Protein AF-A0A9W8B9N6-F1 (afdb_monomer_lite)

pLDDT: mean 84.84, std 16.89, range [30.59, 97.88]

Radius of gyration: 24.0 Å; chains: 1; bounding box: 52×52×80 Å

InterPro domains:
  IPR007265 Conserved oligomeric Golgi complex, subunit 3 [PTHR13302] (6-256)
  IPR048320 Conserved oligomeric Golgi complex subunit 3, N-terminal [PF04136] (5-41)
  IPR048685 Conserved oligomeric Golgi complex subunit 3, C-terminal [PF20671] (69-257)

Foldseek 3Di:
DPPPPVPDPVPPCVVVVVVVVVVVVVVVLVVLLVVLLVVLVVLLVVLVVVVVVVPVVDPDDDAPVNSCCSLFVVLLVVLVVSQVSLVVLVVVCVVPVVSVVSNLSSLLSNLVSNCVVPLVNLLVNLVVLCVVPVVDPLVSLLVNLVVLQVVLLSLVVSVCSRHQDDDVSSVVSSLSSLVSVLVSCVVVLVPDLDLVSLVSSLVSLVVVLVVLVVVVPPDDDDDDDDDDPRPPSSVSCVSSNVSSVVSSVSSVVSSVVSVVD

Secondary structure (DSSP, 8-state):
----GGG-TT-TTHHHHHHHHHHHHHHHHHHHHHHHHHHHHHHHHHHHHHHHHHHHH-SS---TGGGHIIIIIHHHHHHHHHHHHHHHHHHHHHH-GGGHHHHHHHHHHHHHHHHHHHHHHHHHHHHHHHHHTTT-HHHHHHHHHHHHHHHHHHHHHHHTTT-SS--HHHHHHHHHHHHHHHHHHHHHHHH---HHHHHHHHHHHHHHHHHHHHHTT---------------TTGGGHHHHHHHHHHHHHHHHHHHHHHT-

Sequence (261 aa):
MRLNLSTQPIYKDAELYLLKFQQNLTRGLTLIKLYFVNHLRSLGTEVTKKIADKDKAKSSFISISSLNTLLYIHFRSLAATLRPLCHELEESAKRFPDYESLCNDCCSTYTTIRSQLLSTRTQAELAWLTKENANDILDTVRLCCTFVMGLCQHEFQLFSKFFSTPMPALVTFQELLCNHLYHHFRPMIARESNHVTLSEICQTLEAYQVSSTVVAHSPSTPDALAVTELTTSEDSLLPFYHTIAKVLKDAQARLVNLERH

Organism: NCBI:txid2761393

Structure (mmCIF, N/CA/C/O backbone):
data_AF-A0A9W8B9N6-F1
#
_entry.id   AF-A0A9W8B9N6-F1
#
loop_
_atom_site.group_PDB
_atom_site.id
_atom_site.type_symbol
_atom_site.label_atom_id
_atom_site.label_alt_id
_atom_site.label_comp_id
_atom_site.label_asym_id
_atom_site.label_entity_id
_atom_site.label_seq_id
_atom_site.pdbx_PDB_ins_code
_atom_site.Cartn_x
_atom_site.Cartn_y
_atom_site.Cartn_z
_atom_site.occupancy
_atom_site.B_iso_or_equiv
_atom_site.auth_seq_id
_atom_site.auth_comp_id
_atom_site.auth_asym_id
_atom_site.auth_atom_id
_atom_site.pdbx_PDB_model_num
ATOM 1 N N . MET A 1 1 ? -13.176 -19.693 29.179 1.00 38.97 1 MET A N 1
ATOM 2 C CA . MET A 1 1 ? -13.715 -20.005 30.520 1.00 38.97 1 MET A CA 1
ATOM 3 C C . MET A 1 1 ? -15.100 -19.363 30.650 1.00 38.97 1 MET A C 1
ATOM 5 O O . MET A 1 1 ? -15.222 -18.262 31.164 1.00 38.97 1 MET A O 1
ATOM 9 N N . ARG A 1 2 ? -16.143 -19.996 30.087 1.00 41.50 2 ARG A N 1
ATOM 10 C CA . ARG A 1 2 ? -17.539 -19.603 30.341 1.00 41.50 2 ARG A CA 1
ATOM 11 C C . ARG A 1 2 ? -17.873 -20.098 31.747 1.00 41.50 2 ARG A C 1
ATOM 13 O O . ARG A 1 2 ? -18.153 -21.277 31.927 1.00 41.50 2 ARG A O 1
ATOM 20 N N . LEU A 1 3 ? -17.720 -19.237 32.748 1.00 47.91 3 LEU A N 1
ATOM 21 C CA . LEU A 1 3 ? -18.215 -19.526 34.091 1.00 47.91 3 LEU A CA 1
ATOM 22 C C . LEU A 1 3 ? -19.743 -19.606 33.996 1.00 47.91 3 LEU A C 1
ATOM 24 O O . LEU A 1 3 ? -20.394 -18.614 33.677 1.00 47.91 3 LEU A O 1
ATOM 28 N N . ASN A 1 4 ? -20.288 -20.806 34.205 1.00 48.00 4 ASN A N 1
ATOM 29 C CA . ASN A 1 4 ? -21.717 -21.064 34.374 1.00 48.00 4 ASN A CA 1
ATOM 30 C C . ASN A 1 4 ? -22.223 -20.279 35.596 1.00 48.00 4 ASN A C 1
ATOM 32 O O . ASN A 1 4 ? -22.281 -20.798 36.706 1.00 48.00 4 ASN A O 1
ATOM 36 N N . LEU A 1 5 ? -22.561 -19.006 35.394 1.00 51.69 5 LEU A N 1
ATOM 37 C CA . LEU A 1 5 ? -23.273 -18.181 36.372 1.00 51.69 5 LEU A CA 1
ATOM 38 C C . LEU A 1 5 ? -24.766 -18.543 36.455 1.00 51.69 5 LEU A C 1
ATOM 40 O O . LEU A 1 5 ? -25.439 -18.129 37.393 1.00 51.69 5 LEU A O 1
ATOM 44 N N . SER A 1 6 ? -25.281 -19.348 35.520 1.00 51.41 6 SER A N 1
ATOM 45 C CA . SER A 1 6 ? -26.696 -19.732 35.439 1.00 51.41 6 SER A CA 1
ATOM 46 C C . SER A 1 6 ? -27.142 -20.760 36.485 1.00 51.41 6 SER A C 1
ATOM 48 O O . SER A 1 6 ? -28.334 -21.021 36.609 1.00 51.41 6 SER A O 1
ATOM 50 N N . THR A 1 7 ? -26.224 -21.349 37.258 1.00 50.88 7 THR A N 1
ATOM 51 C CA . THR A 1 7 ? -26.542 -22.435 38.205 1.00 50.88 7 THR A CA 1
ATOM 52 C C . THR A 1 7 ? -26.516 -22.015 39.677 1.00 50.88 7 THR A C 1
ATOM 54 O O . THR A 1 7 ? -26.550 -22.878 40.549 1.00 50.88 7 THR A O 1
ATOM 57 N N . GLN A 1 8 ? -26.454 -20.713 39.984 1.00 50.59 8 GLN A N 1
ATOM 58 C CA . GLN A 1 8 ? -26.486 -20.204 41.362 1.00 50.59 8 GLN A CA 1
ATOM 59 C C . GLN A 1 8 ? -27.691 -19.260 41.557 1.00 50.59 8 GLN A C 1
ATOM 61 O O . GLN A 1 8 ? -27.701 -18.169 40.985 1.00 50.59 8 GLN A O 1
ATOM 66 N N . PRO A 1 9 ? -28.689 -19.606 42.396 1.00 55.28 9 PRO A N 1
ATOM 67 C CA . PRO A 1 9 ? -29.917 -18.817 42.605 1.00 55.28 9 PRO A CA 1
ATOM 68 C C 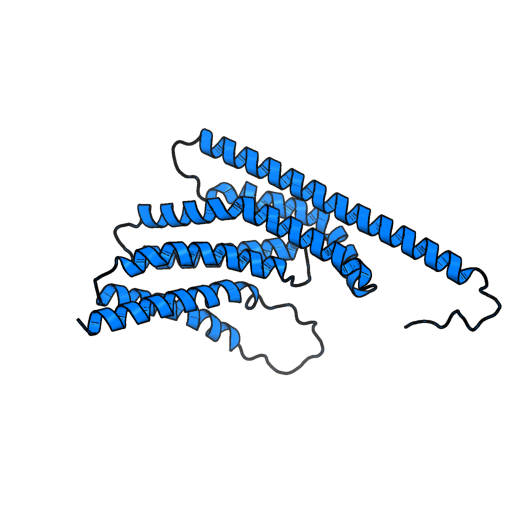. PRO A 1 9 ? -29.699 -17.442 43.277 1.00 55.28 9 PRO A C 1
ATOM 70 O O . PRO A 1 9 ? -30.659 -16.728 43.557 1.00 55.28 9 PRO A O 1
ATOM 73 N N . ILE A 1 10 ? -28.443 -17.056 43.518 1.00 56.78 10 ILE A N 1
ATOM 74 C CA . ILE A 1 10 ? -28.016 -15.820 44.188 1.00 56.78 10 ILE A CA 1
ATOM 75 C C . ILE A 1 10 ? -27.748 -14.683 43.172 1.00 56.78 10 ILE A C 1
ATOM 77 O O . ILE A 1 10 ? -27.639 -13.523 43.554 1.00 56.78 10 ILE A O 1
ATOM 81 N N . TYR A 1 11 ? -27.716 -14.971 41.864 1.00 57.81 11 TYR A N 1
ATOM 82 C CA . TYR A 1 11 ? -27.316 -14.019 40.812 1.00 57.81 11 TYR A CA 1
ATOM 83 C C . TYR A 1 11 ? -28.439 -13.672 39.816 1.00 57.81 11 TYR A C 1
ATOM 85 O O . TYR A 1 11 ? -28.227 -13.652 38.606 1.00 57.81 11 TYR A O 1
ATOM 93 N N . LYS A 1 12 ? -29.643 -13.361 40.314 1.00 63.81 12 LYS A N 1
ATOM 94 C CA . LYS A 1 12 ? -30.827 -13.055 39.479 1.00 63.81 12 LYS A CA 1
ATOM 95 C C . LYS A 1 12 ? -30.625 -11.910 38.472 1.00 63.81 12 LYS A C 1
ATOM 97 O O . LYS A 1 12 ? -31.163 -11.978 37.375 1.00 63.81 12 LYS A O 1
ATOM 102 N N . ASP A 1 13 ? -29.822 -10.902 38.817 1.00 75.69 13 ASP A N 1
ATOM 103 C CA . ASP A 1 13 ? -29.577 -9.731 37.959 1.00 75.69 13 ASP A CA 1
ATOM 104 C C . ASP A 1 13 ? -28.278 -9.825 37.141 1.00 75.69 13 ASP A C 1
ATOM 106 O O . ASP A 1 13 ? -27.951 -8.908 36.383 1.00 75.69 13 ASP A O 1
ATOM 110 N N . ALA A 1 14 ? -27.506 -10.911 37.272 1.00 79.38 14 ALA A N 1
ATOM 111 C CA . ALA A 1 14 ? -26.195 -11.016 36.628 1.00 79.38 14 ALA A CA 1
ATOM 112 C C . ALA A 1 14 ? -26.280 -10.942 35.097 1.00 79.38 14 ALA A C 1
ATOM 114 O O . ALA A 1 14 ? -25.440 -10.297 34.471 1.00 79.38 14 ALA A O 1
ATOM 115 N N . GLU A 1 15 ? -27.317 -11.529 34.497 1.00 81.19 15 GLU A N 1
ATOM 116 C CA . GLU A 1 15 ? -27.556 -11.449 33.051 1.00 81.19 15 GLU A CA 1
ATOM 117 C C . GLU A 1 15 ? -27.815 -10.006 32.590 1.00 81.19 15 GLU A C 1
ATOM 119 O O . GLU A 1 15 ? -27.271 -9.565 31.576 1.00 81.19 15 GLU A O 1
ATOM 124 N N . LEU A 1 16 ? -28.570 -9.229 33.375 1.00 86.44 16 LEU A N 1
ATOM 125 C CA . LEU A 1 16 ? -28.847 -7.820 33.090 1.00 86.44 16 LEU A CA 1
ATOM 126 C C . LEU A 1 16 ? -27.569 -6.967 33.159 1.00 86.44 16 LEU A C 1
ATOM 128 O O . LEU A 1 16 ? -27.348 -6.104 32.305 1.00 86.44 16 LEU A O 1
ATOM 132 N N . TYR A 1 17 ? -26.714 -7.197 34.159 1.00 88.25 17 TYR A N 1
ATOM 133 C CA . TYR A 1 17 ? -25.430 -6.498 34.267 1.00 88.25 17 TYR A CA 1
ATOM 134 C C . TYR A 1 17 ? -24.473 -6.869 33.132 1.00 88.25 17 TYR A C 1
ATOM 136 O O . TYR A 1 17 ? -23.803 -5.985 32.596 1.00 88.25 17 TYR A O 1
ATOM 144 N N . LEU A 1 18 ? -24.448 -8.139 32.718 1.00 87.06 18 LEU A N 1
ATOM 145 C CA . LEU A 1 18 ? -23.631 -8.608 31.599 1.00 87.06 18 LEU A CA 1
ATOM 146 C C . LEU A 1 18 ? -24.066 -7.942 30.286 1.00 87.06 18 LEU A C 1
ATOM 148 O O . LEU A 1 18 ? -23.222 -7.427 29.552 1.00 87.06 18 LEU A O 1
ATOM 152 N N . LEU A 1 19 ? -25.375 -7.853 30.032 1.00 88.88 19 LEU A N 1
ATOM 153 C CA . LEU A 1 19 ? -25.910 -7.164 28.856 1.00 88.88 19 LEU A CA 1
ATOM 154 C C . LEU A 1 19 ? -25.509 -5.680 28.832 1.00 88.88 19 LEU A C 1
ATOM 156 O O . LEU A 1 19 ? -25.018 -5.179 27.819 1.00 88.88 19 LEU A O 1
ATOM 160 N N . LYS A 1 20 ? -25.668 -4.970 29.958 1.00 91.38 20 LYS A N 1
ATOM 161 C CA . LYS A 1 20 ? -25.255 -3.559 30.078 1.00 91.38 20 LYS A CA 1
ATOM 162 C C . LYS A 1 20 ? -23.753 -3.386 29.865 1.00 91.38 20 LYS A C 1
ATOM 164 O O . LYS A 1 20 ? -23.329 -2.432 29.214 1.00 91.38 20 LYS A O 1
ATOM 169 N N . PHE A 1 21 ? -22.950 -4.310 30.389 1.00 89.62 21 PHE A N 1
ATOM 170 C CA . PHE A 1 21 ? -21.508 -4.315 30.183 1.00 89.62 21 PHE A CA 1
ATOM 171 C C . PHE A 1 21 ? -21.154 -4.467 28.699 1.00 89.62 21 PHE A C 1
ATOM 173 O O . PHE A 1 21 ? -20.396 -3.652 28.179 1.00 89.62 21 PHE A O 1
ATOM 180 N N . GLN A 1 22 ? -21.750 -5.433 27.993 1.00 89.44 22 GLN A N 1
ATOM 181 C CA . GLN A 1 22 ? -21.520 -5.630 26.557 1.00 89.44 22 GLN A CA 1
ATOM 182 C C . GLN A 1 22 ? -21.919 -4.405 25.725 1.00 89.44 22 GLN A C 1
ATOM 184 O O . GLN A 1 22 ? -21.176 -3.996 24.832 1.00 89.44 22 GLN A O 1
ATOM 189 N N . GLN A 1 23 ? -23.053 -3.773 26.042 1.00 92.94 23 GLN A N 1
ATOM 190 C CA . GLN A 1 23 ? -23.486 -2.542 25.373 1.00 92.94 23 GLN A CA 1
ATOM 191 C C . GLN A 1 23 ? -22.491 -1.397 25.586 1.00 92.94 23 GLN A C 1
ATOM 193 O O . GLN A 1 23 ? -22.124 -0.705 24.634 1.00 92.94 23 GLN A O 1
ATOM 198 N N . ASN A 1 24 ? -22.030 -1.199 26.822 1.00 93.00 24 ASN A N 1
ATOM 199 C CA . ASN A 1 24 ? -21.053 -0.160 27.137 1.00 93.00 24 ASN A CA 1
ATOM 200 C C . ASN A 1 24 ? -19.696 -0.439 26.482 1.00 93.00 24 ASN A C 1
ATOM 202 O O . ASN A 1 24 ? -19.089 0.484 25.944 1.00 93.00 24 ASN A O 1
ATOM 206 N N . LEU A 1 25 ? -19.261 -1.701 26.459 1.00 92.50 25 LEU A N 1
ATOM 207 C CA . LEU A 1 25 ? -18.043 -2.127 25.776 1.00 92.50 25 LEU A CA 1
ATOM 208 C C . LEU A 1 25 ? -18.129 -1.844 24.271 1.00 92.50 25 LEU A C 1
ATOM 210 O O . LEU A 1 25 ? -17.256 -1.175 23.726 1.00 92.50 25 LEU A O 1
ATOM 214 N N . THR A 1 26 ? -19.222 -2.252 23.619 1.00 94.25 26 THR A N 1
ATOM 215 C CA . THR A 1 26 ? -19.462 -1.988 22.189 1.00 94.25 26 THR A CA 1
ATOM 216 C C . THR A 1 26 ? -19.393 -0.491 21.883 1.00 94.25 26 THR A C 1
ATOM 218 O O . THR A 1 26 ? -18.730 -0.071 20.932 1.00 94.25 26 THR A O 1
ATOM 221 N N . ARG A 1 27 ? -20.046 0.340 22.708 1.00 95.62 27 ARG A N 1
ATOM 222 C CA . ARG A 1 27 ? -20.029 1.804 22.560 1.00 95.62 27 ARG A CA 1
ATOM 223 C C . ARG A 1 27 ? -18.622 2.372 22.740 1.00 95.62 27 ARG A C 1
ATOM 225 O O . ARG A 1 27 ? -18.203 3.187 21.923 1.00 95.62 27 ARG A O 1
ATOM 232 N N . GLY A 1 28 ? -17.890 1.921 23.757 1.00 95.94 28 GLY A N 1
ATOM 233 C CA . GLY A 1 28 ? -16.510 2.331 24.015 1.00 95.94 28 GLY A CA 1
ATOM 234 C C . GLY A 1 28 ? -15.575 1.999 22.851 1.00 95.94 28 GLY A C 1
ATOM 235 O O . GLY A 1 28 ? -14.925 2.891 22.314 1.00 95.94 28 GLY A O 1
ATOM 236 N N . LEU A 1 29 ? -15.576 0.747 22.388 1.00 95.56 29 LEU A N 1
ATOM 237 C CA . LEU A 1 29 ? -14.752 0.308 21.254 1.00 95.56 29 LEU A CA 1
ATOM 238 C C . LEU A 1 29 ? -15.123 1.035 19.956 1.00 95.56 29 LEU A C 1
ATOM 240 O O . LEU A 1 29 ? -14.250 1.411 19.174 1.00 95.56 29 LEU A O 1
ATOM 244 N N . THR A 1 30 ? -16.410 1.316 19.748 1.00 96.12 30 THR A N 1
ATOM 245 C CA . THR A 1 30 ? -16.871 2.111 18.602 1.00 96.12 30 THR A CA 1
ATOM 246 C C . THR A 1 30 ? -16.342 3.545 18.663 1.00 96.12 30 THR A C 1
ATOM 248 O O . THR A 1 30 ? -15.899 4.070 17.642 1.00 96.12 30 THR A O 1
ATOM 251 N N . LEU A 1 31 ? -16.327 4.181 19.840 1.00 97.06 31 LEU A N 1
ATOM 252 C CA . LEU A 1 31 ? -15.734 5.512 20.012 1.00 97.06 31 LEU A CA 1
ATOM 253 C C . LEU A 1 31 ? -14.229 5.503 19.730 1.00 97.06 31 LEU A C 1
ATOM 255 O O . LEU A 1 31 ? -13.740 6.413 19.061 1.00 97.06 31 LEU A O 1
ATOM 259 N N . ILE A 1 32 ? -13.516 4.461 20.167 1.00 96.50 32 ILE A N 1
ATOM 260 C CA . ILE A 1 32 ? -12.093 4.284 19.854 1.00 96.50 32 ILE A CA 1
ATOM 261 C C . ILE A 1 32 ? -11.887 4.178 18.337 1.00 96.50 32 ILE A C 1
ATOM 263 O O . ILE A 1 32 ? -11.060 4.906 17.780 1.00 96.50 32 ILE A O 1
ATOM 267 N N . LYS A 1 33 ? -12.679 3.341 17.650 1.00 96.31 33 LYS A N 1
ATOM 268 C CA . LYS A 1 33 ? -12.659 3.232 16.183 1.00 96.31 33 LYS A CA 1
ATOM 269 C C . LYS A 1 33 ? -12.876 4.592 15.520 1.00 96.31 33 LYS A C 1
ATOM 271 O O . LYS A 1 33 ? -12.104 4.984 14.649 1.00 96.31 33 LYS A O 1
ATOM 276 N N . LEU A 1 34 ? -13.919 5.321 15.920 1.00 97.44 34 LEU A N 1
ATOM 277 C CA . LEU A 1 34 ? -14.235 6.636 15.355 1.00 97.44 34 LEU A CA 1
ATOM 278 C C . LEU A 1 34 ? -13.089 7.629 15.571 1.00 97.44 34 LEU A C 1
ATOM 280 O O . LEU A 1 34 ? -12.718 8.345 14.643 1.00 97.44 34 LEU A O 1
ATOM 284 N N . TYR A 1 35 ? -12.507 7.652 16.770 1.00 97.69 35 TYR A N 1
ATOM 285 C CA . TYR A 1 35 ? -11.368 8.507 17.087 1.00 97.69 35 TYR A CA 1
ATOM 286 C C . TYR A 1 35 ? -10.171 8.208 16.176 1.00 97.69 35 TYR A C 1
ATOM 288 O O . TYR A 1 35 ? -9.631 9.134 15.566 1.00 97.69 35 TYR A O 1
ATOM 296 N N . PHE A 1 36 ? -9.813 6.928 16.022 1.00 97.56 36 PHE A N 1
ATOM 297 C CA . PHE A 1 36 ? -8.753 6.477 15.117 1.00 97.56 36 PHE A CA 1
ATOM 298 C C . PHE A 1 36 ? -9.015 6.923 13.673 1.00 97.56 36 PHE A C 1
ATOM 300 O O . PHE A 1 36 ? -8.184 7.599 13.064 1.00 97.56 36 PHE A O 1
ATOM 307 N N . VAL A 1 37 ? -10.197 6.593 13.142 1.00 97.38 37 VAL A N 1
ATOM 308 C CA . VAL A 1 37 ? -10.589 6.892 11.758 1.00 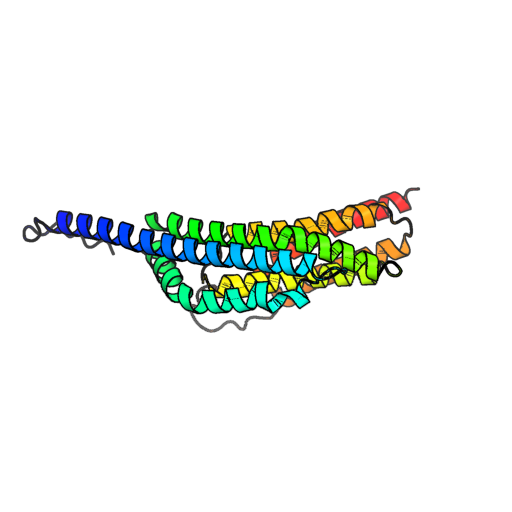97.38 37 VAL A CA 1
ATOM 309 C C . VAL A 1 37 ? -10.549 8.395 11.485 1.00 97.38 37 VAL A C 1
ATOM 311 O O . VAL A 1 37 ? -10.026 8.812 10.451 1.00 97.38 37 VAL A O 1
ATOM 314 N N . ASN A 1 38 ? -11.054 9.215 12.406 1.00 97.81 38 ASN A N 1
ATOM 315 C CA . ASN A 1 38 ? -11.094 10.666 12.242 1.00 97.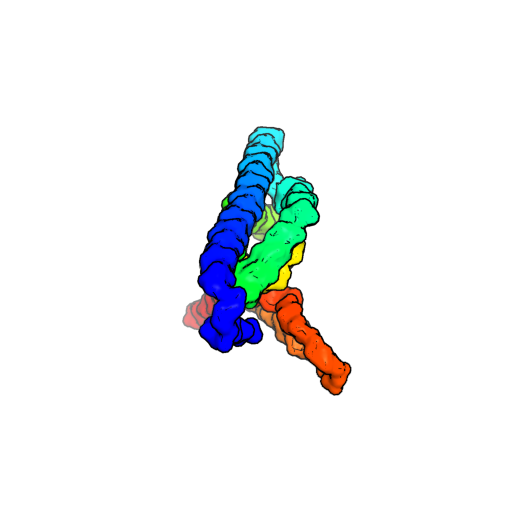81 38 ASN A CA 1
ATOM 316 C C . ASN A 1 38 ? -9.693 11.284 12.220 1.00 97.81 38 ASN A C 1
ATOM 318 O O . ASN A 1 38 ? -9.397 12.077 11.326 1.00 97.81 38 ASN A O 1
ATOM 322 N N . HIS A 1 39 ? -8.814 10.899 13.149 1.00 97.69 39 HIS A N 1
ATOM 323 C CA . HIS A 1 39 ? -7.447 11.427 13.185 1.00 97.69 39 HIS A CA 1
ATOM 324 C C . HIS A 1 39 ? -6.649 11.002 11.955 1.00 97.69 39 HIS A C 1
ATOM 326 O O . HIS A 1 39 ? -5.930 11.811 11.368 1.00 97.69 39 HIS A O 1
ATOM 332 N N . LEU A 1 40 ? -6.820 9.753 11.521 1.00 97.56 40 LEU A N 1
ATOM 333 C CA . LEU A 1 40 ? -6.122 9.244 10.352 1.00 97.56 40 LEU A CA 1
ATOM 334 C C . LEU A 1 40 ? -6.602 9.915 9.060 1.00 97.56 40 LEU A C 1
ATOM 336 O O . LEU A 1 40 ? -5.775 10.314 8.241 1.00 97.56 40 LEU A O 1
ATOM 340 N N . ARG A 1 41 ? -7.920 10.101 8.889 1.00 97.69 41 ARG A N 1
ATOM 341 C CA . ARG A 1 41 ? -8.488 10.848 7.752 1.00 97.69 41 ARG A CA 1
ATOM 342 C C . ARG A 1 41 ? -8.034 12.301 7.761 1.00 97.69 41 ARG A C 1
ATOM 344 O O . ARG A 1 41 ? -7.607 12.794 6.722 1.00 97.69 41 ARG A O 1
ATOM 351 N N . SER A 1 42 ? -8.065 12.960 8.920 1.00 97.88 42 SER A N 1
ATOM 352 C CA . SER A 1 42 ? -7.580 14.334 9.069 1.00 97.88 42 SER A CA 1
ATOM 353 C C . SER A 1 42 ? -6.127 14.449 8.607 1.00 97.88 42 SER A C 1
ATOM 355 O O . SER A 1 42 ? -5.829 15.256 7.725 1.00 97.88 42 SER A O 1
ATOM 357 N N . LEU A 1 43 ? -5.243 13.575 9.101 1.00 97.88 43 LEU A N 1
ATOM 358 C CA . LEU A 1 43 ? -3.843 13.561 8.680 1.00 97.88 43 LEU A CA 1
ATOM 359 C C . LEU A 1 43 ? -3.695 13.268 7.179 1.00 97.88 43 LEU A C 1
ATOM 361 O O . LEU A 1 43 ? -2.938 13.948 6.491 1.00 97.88 43 LEU A O 1
ATOM 365 N N . GLY A 1 44 ? -4.444 12.298 6.648 1.00 97.25 44 GLY A N 1
ATOM 366 C CA . GLY A 1 44 ? -4.447 11.980 5.219 1.00 97.25 44 GLY A CA 1
ATOM 367 C C . GLY A 1 44 ? -4.815 13.183 4.346 1.00 97.25 44 GLY A C 1
ATOM 368 O O . GLY A 1 44 ? -4.119 13.477 3.371 1.00 97.25 44 GLY A O 1
ATOM 369 N N . THR A 1 45 ? -5.859 13.929 4.718 1.00 97.50 45 THR A N 1
ATOM 370 C CA . THR A 1 45 ? -6.279 15.141 3.992 1.00 97.50 45 THR A CA 1
ATOM 371 C C . THR A 1 45 ? -5.250 16.267 4.086 1.00 97.50 45 THR A C 1
ATOM 373 O O . THR A 1 45 ? -4.950 16.908 3.077 1.00 97.50 45 THR A O 1
ATOM 376 N N . GLU A 1 46 ? -4.649 16.473 5.260 1.00 97.31 46 GLU A N 1
ATOM 377 C CA . GLU A 1 46 ? -3.602 17.475 5.467 1.00 97.31 46 GLU A CA 1
ATOM 378 C C . GLU A 1 46 ? -2.365 17.175 4.612 1.00 97.31 46 GLU A C 1
ATOM 380 O O . GLU A 1 46 ? -1.849 18.057 3.921 1.00 97.31 46 GLU A O 1
ATOM 385 N N . VAL A 1 47 ? -1.911 15.919 4.619 1.00 97.12 47 VAL A N 1
ATOM 386 C CA . VAL A 1 47 ? -0.768 15.461 3.825 1.00 97.12 47 VAL A CA 1
ATOM 387 C C . VAL A 1 47 ? -1.062 15.596 2.335 1.00 97.12 47 VAL A C 1
ATOM 389 O O . VAL A 1 47 ? -0.241 16.161 1.616 1.00 97.12 47 VAL A O 1
ATOM 392 N N . THR A 1 48 ? -2.246 15.177 1.878 1.00 96.12 48 THR A N 1
ATOM 393 C CA . THR A 1 48 ? -2.669 15.324 0.473 1.00 96.12 48 THR A CA 1
ATOM 394 C C . THR A 1 48 ? -2.599 16.783 0.025 1.00 96.12 48 THR A C 1
ATOM 396 O O . THR A 1 48 ? -2.024 17.085 -1.021 1.00 96.12 48 THR A O 1
ATOM 399 N N . LYS A 1 49 ? -3.117 17.709 0.842 1.00 95.88 49 LYS A N 1
ATOM 400 C CA . LYS A 1 49 ? -3.090 19.145 0.545 1.00 95.88 49 LYS A CA 1
ATOM 401 C C . LYS A 1 49 ? -1.660 19.690 0.490 1.00 95.88 49 LYS A C 1
ATOM 403 O O . LYS A 1 49 ? -1.294 20.324 -0.492 1.00 95.88 49 LYS A O 1
ATOM 408 N N . LYS A 1 50 ? -0.827 19.392 1.495 1.00 95.12 50 LYS A N 1
ATOM 409 C CA . LYS A 1 50 ? 0.580 19.839 1.544 1.00 95.12 50 LYS A CA 1
ATOM 410 C C . LYS A 1 50 ? 1.404 19.315 0.371 1.00 95.12 50 LYS A C 1
ATOM 412 O O . LYS A 1 50 ? 2.280 20.017 -0.127 1.00 95.12 50 LYS A O 1
ATOM 417 N N . ILE A 1 51 ? 1.141 18.082 -0.048 1.00 93.75 51 ILE A N 1
ATOM 418 C CA . ILE A 1 51 ? 1.768 17.469 -1.215 1.00 93.75 51 ILE A CA 1
ATOM 419 C C . ILE A 1 51 ? 1.342 18.213 -2.491 1.00 93.75 51 ILE A C 1
ATOM 421 O O . ILE A 1 51 ? 2.208 18.626 -3.259 1.00 93.75 51 ILE A O 1
ATOM 425 N N . ALA A 1 52 ? 0.043 18.470 -2.674 1.00 92.62 52 ALA A N 1
ATOM 426 C CA . ALA A 1 52 ? -0.466 19.215 -3.826 1.00 92.62 52 ALA A CA 1
ATOM 427 C C . ALA A 1 52 ? 0.057 20.664 -3.883 1.00 92.62 52 ALA A C 1
ATOM 429 O O . ALA A 1 52 ? 0.372 21.172 -4.957 1.00 92.62 52 ALA A O 1
ATOM 430 N N . ASP A 1 53 ? 0.183 21.337 -2.738 1.00 93.06 53 ASP A N 1
ATOM 431 C CA . ASP A 1 53 ? 0.750 22.688 -2.669 1.00 93.06 53 ASP A CA 1
ATOM 432 C C . ASP A 1 53 ? 2.246 22.686 -3.025 1.00 93.06 53 ASP A C 1
ATOM 434 O O . ASP A 1 53 ? 2.722 23.580 -3.727 1.00 93.06 53 ASP A O 1
ATOM 438 N N . LYS A 1 54 ? 2.990 21.652 -2.606 1.00 91.81 54 LYS A N 1
ATOM 439 C CA . LYS A 1 54 ? 4.396 21.468 -2.990 1.00 91.81 54 LYS A CA 1
ATOM 440 C C . LYS A 1 54 ? 4.562 21.206 -4.487 1.00 91.81 54 LYS A C 1
ATOM 442 O O . LYS A 1 54 ? 5.480 21.780 -5.068 1.00 91.81 54 LYS A O 1
ATOM 447 N N . ASP A 1 55 ? 3.691 20.406 -5.101 1.00 89.50 55 ASP A N 1
ATOM 448 C CA . ASP A 1 55 ? 3.716 20.187 -6.556 1.00 89.50 55 ASP A CA 1
ATOM 449 C C . ASP A 1 55 ? 3.474 21.475 -7.335 1.00 89.50 55 ASP A C 1
ATOM 451 O O . ASP A 1 55 ? 4.113 21.707 -8.349 1.00 89.50 55 ASP A O 1
ATOM 455 N N . LYS A 1 56 ? 2.556 22.329 -6.869 1.00 89.19 56 LYS A N 1
ATOM 456 C CA . LYS A 1 56 ? 2.293 23.620 -7.522 1.00 89.19 56 LYS A CA 1
ATOM 457 C C . LYS A 1 56 ? 3.473 24.580 -7.394 1.00 89.19 56 LYS A C 1
ATOM 459 O O . LYS A 1 56 ? 3.689 25.406 -8.274 1.00 89.19 56 LYS A O 1
ATOM 464 N N . ALA A 1 57 ? 4.204 24.504 -6.282 1.00 87.56 57 ALA A N 1
ATOM 465 C CA . ALA A 1 57 ? 5.308 25.408 -5.986 1.00 87.56 57 ALA A CA 1
ATOM 466 C C . ALA A 1 57 ? 6.612 25.048 -6.717 1.00 87.56 57 ALA A C 1
ATOM 468 O O . ALA A 1 57 ? 7.437 25.931 -6.947 1.00 87.56 57 ALA A O 1
ATOM 469 N N . LYS A 1 58 ? 6.834 23.772 -7.057 1.00 79.88 58 LYS A N 1
ATOM 470 C CA . LYS A 1 58 ? 8.036 23.326 -7.773 1.00 79.88 58 LYS A CA 1
ATOM 471 C C . LYS A 1 58 ? 7.711 23.001 -9.225 1.00 79.88 58 LYS A C 1
ATOM 473 O O . LYS A 1 58 ? 6.767 22.284 -9.510 1.00 79.88 58 LYS A O 1
ATOM 478 N N . SER A 1 59 ? 8.553 23.467 -10.144 1.00 73.69 59 SER A N 1
ATOM 479 C CA . SER A 1 59 ? 8.439 23.133 -11.570 1.00 73.69 59 SER A CA 1
ATOM 480 C C . SER A 1 59 ? 8.865 21.696 -11.900 1.00 73.69 59 SER A C 1
ATOM 482 O O . SER A 1 59 ? 8.590 21.220 -12.999 1.00 73.69 59 SER A O 1
ATOM 484 N N . SER A 1 60 ? 9.544 21.007 -10.977 1.00 82.06 60 SER A N 1
ATOM 485 C CA . SER A 1 60 ? 10.040 19.642 -11.152 1.00 82.06 60 SER A CA 1
ATOM 486 C C . SER A 1 60 ? 9.305 18.631 -10.272 1.00 82.06 60 SER A C 1
ATOM 488 O O . SER A 1 60 ? 8.771 18.961 -9.210 1.00 82.06 60 SER A O 1
ATOM 490 N N . PHE A 1 61 ? 9.311 17.373 -10.723 1.00 86.50 61 PHE A N 1
ATOM 491 C CA . PHE A 1 61 ? 8.774 16.243 -9.974 1.00 86.50 61 PHE A CA 1
ATOM 492 C C . PHE A 1 61 ? 9.427 16.133 -8.587 1.00 86.50 61 PHE A C 1
ATOM 494 O O . PHE A 1 61 ? 10.642 16.280 -8.438 1.00 86.50 61 PHE A O 1
ATOM 501 N N . ILE A 1 62 ? 8.609 15.870 -7.567 1.00 89.56 62 ILE A N 1
ATOM 502 C CA . ILE A 1 62 ? 9.058 15.700 -6.186 1.00 89.56 62 ILE A CA 1
ATOM 503 C C . ILE A 1 62 ? 9.006 14.219 -5.841 1.00 89.56 62 ILE A C 1
ATOM 505 O O . ILE A 1 62 ? 7.919 13.644 -5.761 1.00 89.56 62 ILE A O 1
ATOM 509 N N . SER A 1 63 ? 10.179 13.644 -5.582 1.00 89.56 63 SER A N 1
ATOM 510 C CA . SER A 1 63 ? 10.307 12.235 -5.229 1.00 89.56 63 SER A CA 1
ATOM 511 C C . SER A 1 63 ? 9.651 11.892 -3.893 1.00 89.56 63 SER A C 1
ATOM 513 O O . SER A 1 63 ? 9.610 12.711 -2.965 1.00 89.56 63 SER A O 1
ATOM 515 N N . ILE A 1 64 ? 9.211 10.641 -3.749 1.00 90.88 64 ILE A N 1
ATOM 516 C CA . ILE A 1 64 ? 8.687 10.101 -2.482 1.00 90.88 64 ILE A CA 1
ATOM 517 C C . ILE A 1 64 ? 9.707 10.256 -1.346 1.00 90.88 64 ILE A C 1
ATOM 519 O O . ILE A 1 64 ? 9.330 10.617 -0.230 1.00 90.88 64 ILE A O 1
ATOM 523 N N . SER A 1 65 ? 11.001 10.075 -1.634 1.00 89.75 65 SER A N 1
ATOM 524 C CA . SER A 1 65 ? 12.081 10.290 -0.659 1.00 89.75 65 SER A CA 1
ATOM 525 C C . SER A 1 65 ? 12.090 11.728 -0.117 1.00 89.75 65 SER A C 1
ATOM 527 O O . SER A 1 65 ? 12.161 11.951 1.093 1.00 89.75 65 SER A O 1
ATOM 529 N N . SER A 1 66 ? 11.876 12.720 -0.988 1.00 90.69 66 SER A N 1
ATOM 530 C CA . SER A 1 66 ? 11.777 14.135 -0.594 1.00 90.69 66 SER A CA 1
ATOM 531 C C . SER A 1 66 ? 10.525 14.451 0.237 1.00 90.69 66 SER A C 1
ATOM 533 O O . SER A 1 66 ? 10.477 15.463 0.939 1.00 90.69 66 SER A O 1
ATOM 535 N N . LEU A 1 67 ? 9.496 13.604 0.159 1.00 93.56 67 LEU A N 1
ATOM 536 C CA . LEU A 1 67 ? 8.242 13.724 0.905 1.00 93.56 67 LEU A CA 1
ATOM 537 C C . LEU A 1 67 ? 8.211 12.851 2.168 1.00 93.56 67 LEU A C 1
ATOM 539 O O . LEU A 1 67 ? 7.174 12.795 2.829 1.00 93.56 67 LEU A O 1
ATOM 543 N N . ASN A 1 68 ? 9.327 12.219 2.551 1.00 92.69 68 ASN A N 1
ATOM 544 C CA . ASN A 1 68 ? 9.402 11.278 3.672 1.00 92.69 68 ASN A CA 1
ATOM 545 C C . ASN A 1 68 ? 8.824 11.844 4.985 1.00 92.69 68 ASN A C 1
ATOM 547 O O . ASN A 1 68 ? 8.082 11.165 5.696 1.00 92.69 68 ASN A O 1
ATOM 551 N N . THR A 1 69 ? 9.064 13.126 5.277 1.00 94.31 69 THR A N 1
ATOM 552 C CA . THR A 1 69 ? 8.476 13.782 6.454 1.00 94.31 69 THR A CA 1
ATOM 553 C C . THR A 1 69 ? 6.947 13.732 6.437 1.00 94.31 6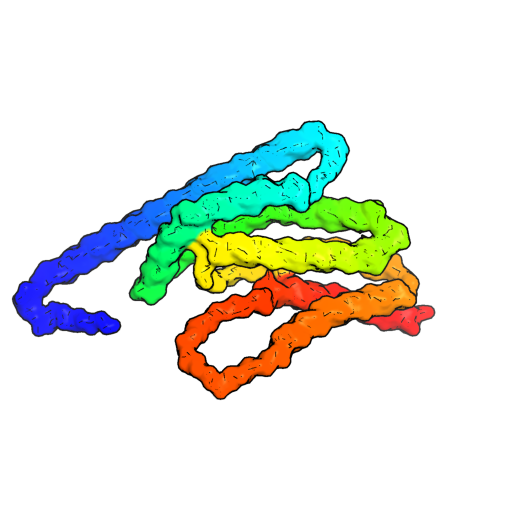9 THR A C 1
ATOM 555 O O . THR A 1 69 ? 6.333 13.314 7.417 1.00 94.31 69 THR A O 1
ATOM 558 N N . LEU A 1 70 ? 6.335 14.096 5.305 1.00 94.38 70 LEU A N 1
ATOM 559 C CA . LEU A 1 70 ? 4.882 14.100 5.103 1.00 94.38 70 LEU A CA 1
ATOM 560 C C . LEU A 1 70 ? 4.299 12.686 5.064 1.00 94.38 70 LEU A C 1
ATOM 562 O O . LEU A 1 70 ? 3.271 12.429 5.684 1.00 94.38 70 LEU A O 1
ATOM 566 N N . LEU A 1 71 ? 4.971 11.771 4.369 1.00 95.00 71 LEU A N 1
ATOM 567 C CA . LEU A 1 71 ? 4.461 10.427 4.120 1.00 95.00 71 LEU A CA 1
ATOM 568 C C . LEU A 1 71 ? 4.694 9.457 5.279 1.00 95.00 71 LEU A C 1
ATOM 570 O O . LEU A 1 71 ? 3.892 8.540 5.433 1.00 95.00 71 LEU A O 1
ATOM 574 N N . TYR A 1 72 ? 5.726 9.644 6.104 1.00 96.19 72 TYR A N 1
ATOM 575 C CA . TYR A 1 72 ? 6.079 8.680 7.152 1.00 96.19 72 TYR A CA 1
ATOM 576 C C . TYR A 1 72 ? 6.275 9.306 8.527 1.00 96.19 72 TYR A C 1
ATOM 578 O O . TYR A 1 72 ? 5.756 8.762 9.497 1.00 96.19 72 TYR A O 1
ATOM 586 N N . ILE A 1 73 ? 6.986 10.430 8.662 1.00 96.56 73 ILE A N 1
ATOM 587 C CA . ILE A 1 73 ? 7.304 10.976 9.997 1.00 96.56 73 ILE A CA 1
ATOM 588 C C . ILE A 1 73 ? 6.031 11.411 10.732 1.00 96.56 73 ILE A C 1
ATOM 590 O O . ILE A 1 73 ? 5.822 11.013 11.879 1.00 96.56 73 ILE A O 1
ATOM 594 N N . HIS A 1 74 ? 5.138 12.150 10.067 1.00 96.19 74 HIS A N 1
ATOM 595 C CA . HIS A 1 74 ? 3.867 12.548 10.681 1.00 96.19 74 HIS A CA 1
ATOM 596 C C . HIS A 1 74 ? 2.974 11.345 11.017 1.00 96.19 74 HIS A C 1
ATOM 598 O O . HIS A 1 74 ? 2.382 11.302 12.094 1.00 96.19 74 HIS A O 1
ATOM 604 N N . PHE A 1 75 ? 2.932 10.328 10.151 1.00 97.44 75 PHE A N 1
ATOM 605 C CA . PHE A 1 75 ? 2.183 9.100 10.428 1.00 97.44 75 PHE A CA 1
ATOM 606 C C . PHE A 1 75 ? 2.775 8.309 11.598 1.00 97.44 75 PHE A C 1
ATOM 608 O O . PHE A 1 75 ? 2.016 7.791 12.407 1.00 97.44 75 PHE A O 1
ATOM 615 N N . ARG A 1 76 ? 4.104 8.250 11.747 1.00 96.81 76 ARG A N 1
ATOM 616 C CA . ARG A 1 76 ? 4.762 7.620 12.908 1.00 96.81 76 ARG A CA 1
ATOM 617 C C . ARG A 1 76 ? 4.456 8.360 14.206 1.00 96.81 76 ARG A C 1
ATOM 619 O O . ARG A 1 76 ? 4.224 7.721 15.227 1.00 96.81 76 ARG A O 1
ATOM 626 N N . SER A 1 77 ? 4.427 9.691 14.164 1.00 96.62 77 SER A N 1
ATOM 627 C CA . SER A 1 77 ? 4.027 10.504 15.314 1.00 96.62 77 SER A CA 1
ATOM 628 C C . SER A 1 77 ? 2.575 10.229 15.714 1.00 96.62 77 SER A C 1
ATOM 630 O O . SER A 1 77 ? 2.305 10.028 16.895 1.00 96.62 77 SER A O 1
ATOM 632 N N . LEU A 1 78 ? 1.664 10.126 14.740 1.00 96.50 78 LEU A N 1
ATOM 633 C CA . LEU A 1 78 ? 0.276 9.740 14.997 1.00 96.50 78 LEU A CA 1
ATOM 634 C C . LEU A 1 78 ? 0.153 8.285 15.483 1.00 96.50 78 LEU A C 1
ATOM 636 O O . LEU A 1 78 ? -0.676 7.980 16.333 1.00 96.50 78 LEU A O 1
ATOM 640 N N . ALA A 1 79 ? 0.994 7.376 14.987 1.00 95.81 79 ALA A N 1
ATOM 641 C CA . ALA A 1 79 ? 1.015 5.992 15.447 1.00 95.81 79 ALA A CA 1
ATOM 642 C C . ALA A 1 79 ? 1.318 5.906 16.944 1.00 95.81 79 ALA A C 1
ATOM 644 O O . ALA A 1 79 ? 0.643 5.171 17.654 1.00 95.81 79 ALA A O 1
ATOM 645 N N . ALA A 1 80 ? 2.267 6.702 17.447 1.00 95.12 80 ALA A N 1
ATOM 646 C CA . ALA A 1 80 ? 2.616 6.706 18.866 1.00 95.12 80 ALA A CA 1
ATOM 647 C C . ALA A 1 80 ? 1.424 7.052 19.779 1.00 95.12 80 ALA A C 1
ATOM 649 O O . ALA A 1 80 ? 1.311 6.489 20.866 1.00 95.12 80 ALA A O 1
ATOM 650 N N . THR A 1 81 ? 0.517 7.930 19.337 1.00 95.31 81 THR A N 1
ATOM 651 C CA . THR A 1 81 ? -0.678 8.298 20.112 1.00 95.31 81 THR A CA 1
ATOM 652 C C . THR A 1 81 ? -1.818 7.295 19.947 1.00 95.31 81 THR A C 1
ATOM 654 O O . THR A 1 81 ? -2.532 7.015 20.907 1.00 95.31 81 THR A O 1
ATOM 657 N N . LEU A 1 82 ? -1.987 6.721 18.751 1.00 95.25 82 LEU A N 1
ATOM 658 C CA . LEU A 1 82 ? -3.076 5.788 18.447 1.00 95.25 82 LEU A CA 1
ATOM 659 C C . LEU A 1 82 ? -2.762 4.329 18.810 1.00 95.25 82 LEU A C 1
ATOM 661 O O . LEU A 1 82 ? -3.680 3.514 18.893 1.00 95.25 82 LEU A O 1
ATOM 665 N N . ARG A 1 83 ? -1.496 3.976 19.045 1.00 94.62 83 ARG A N 1
ATOM 666 C CA . ARG A 1 83 ? -1.063 2.595 19.300 1.00 94.62 83 ARG A CA 1
ATOM 667 C C . ARG A 1 83 ? -1.744 1.939 20.511 1.00 94.62 83 ARG A C 1
ATOM 669 O O . ARG A 1 83 ? -2.232 0.824 20.336 1.00 94.62 83 ARG A O 1
ATOM 676 N N . PRO A 1 84 ? -1.854 2.578 21.693 1.00 95.19 84 PRO A N 1
ATOM 677 C CA . PRO A 1 84 ? -2.547 1.971 22.835 1.00 95.19 84 PRO A CA 1
ATOM 678 C C . PRO A 1 84 ? -4.027 1.689 22.540 1.00 95.19 84 PRO A C 1
ATOM 680 O O . PRO A 1 84 ? -4.561 0.660 22.937 1.00 95.19 84 PRO A O 1
ATOM 683 N N . LEU A 1 85 ? -4.671 2.577 21.779 1.00 94.62 85 LEU A N 1
ATOM 684 C CA . LEU A 1 85 ? -6.065 2.439 21.361 1.00 94.62 85 LEU A CA 1
ATOM 685 C C . LEU A 1 85 ? -6.262 1.280 20.374 1.00 94.62 85 LEU A C 1
ATOM 687 O O . LEU A 1 85 ? -7.226 0.524 20.482 1.00 94.62 85 LEU A O 1
ATOM 691 N N . CYS A 1 86 ? -5.338 1.128 19.423 1.00 93.88 86 CYS A N 1
ATOM 692 C CA . CYS A 1 86 ? -5.345 0.007 18.486 1.00 93.88 86 CYS A CA 1
ATOM 693 C C . CYS A 1 86 ? -5.099 -1.318 19.213 1.00 93.88 86 CYS A C 1
ATOM 695 O O . CYS A 1 86 ? -5.778 -2.295 18.922 1.00 93.88 86 CYS A O 1
ATOM 697 N N . HIS A 1 87 ? -4.185 -1.340 20.188 1.00 94.38 87 HIS A N 1
ATOM 698 C CA . HIS A 1 87 ? -3.921 -2.526 21.000 1.00 94.38 87 HIS A CA 1
ATOM 699 C C . HIS A 1 87 ? -5.168 -2.977 21.773 1.00 94.38 87 HIS A C 1
ATOM 701 O O . HIS A 1 87 ? -5.495 -4.158 21.752 1.00 94.38 87 HIS A O 1
ATOM 707 N N . GLU A 1 88 ? -5.905 -2.051 22.396 1.00 93.44 88 GLU A N 1
ATOM 708 C CA . GLU A 1 88 ? -7.148 -2.385 23.107 1.00 93.44 88 GLU A CA 1
ATOM 709 C C . GLU A 1 88 ? -8.220 -2.960 22.164 1.00 93.44 88 GLU A C 1
ATOM 711 O O . GLU A 1 88 ? -8.926 -3.904 22.522 1.00 93.44 88 GLU A O 1
ATOM 716 N N . LEU A 1 89 ? -8.319 -2.437 20.934 1.00 93.50 89 LEU A N 1
ATOM 717 C CA . LEU A 1 89 ? -9.192 -2.996 19.895 1.00 93.50 89 LEU A CA 1
ATOM 718 C C . LEU A 1 89 ? -8.763 -4.415 19.490 1.00 93.50 89 LEU A C 1
ATOM 720 O O . LEU A 1 89 ? -9.616 -5.295 19.390 1.00 93.50 89 LEU A O 1
ATOM 724 N N . GLU A 1 90 ? -7.464 -4.650 19.280 1.00 93.38 90 GLU A N 1
ATOM 725 C CA . GLU A 1 90 ? -6.917 -5.974 18.945 1.00 93.38 90 GLU A CA 1
ATOM 726 C C . GLU A 1 90 ? -7.147 -6.984 20.080 1.00 93.38 90 GLU A C 1
ATOM 728 O O . GLU A 1 90 ? -7.567 -8.116 19.843 1.00 93.38 90 GLU A O 1
ATOM 733 N N . GLU A 1 91 ? -6.905 -6.585 21.328 1.00 93.12 91 GLU A N 1
ATOM 734 C CA . GLU A 1 91 ? -7.112 -7.438 22.496 1.00 93.12 91 GLU A CA 1
ATOM 735 C C . GLU A 1 91 ? -8.599 -7.741 22.718 1.00 93.12 91 GLU A C 1
ATOM 737 O O . GLU A 1 91 ? -8.975 -8.885 22.991 1.00 93.12 91 GLU A O 1
ATOM 742 N N . SER A 1 92 ? -9.462 -6.744 22.528 1.00 90.94 92 SER A N 1
ATOM 743 C CA . SER A 1 92 ? -10.912 -6.920 22.600 1.00 90.94 92 SER A CA 1
ATOM 744 C C . SER A 1 92 ? -11.437 -7.852 21.512 1.00 90.94 92 SER A C 1
ATOM 746 O O . SER A 1 92 ? -12.275 -8.699 21.816 1.00 90.94 92 SER A O 1
ATOM 748 N N . ALA A 1 93 ? -10.919 -7.760 20.283 1.00 91.31 93 ALA A N 1
ATOM 749 C CA . ALA A 1 93 ? -11.271 -8.667 19.189 1.00 91.31 93 ALA A CA 1
ATOM 750 C C . ALA A 1 93 ? -10.838 -10.118 19.470 1.00 91.31 93 ALA A C 1
ATOM 752 O O . ALA A 1 93 ? -11.581 -11.052 19.178 1.00 91.31 93 ALA A O 1
ATOM 753 N N . LYS A 1 94 ? -9.682 -10.324 20.119 1.00 90.56 94 LYS A N 1
ATOM 754 C CA . LYS A 1 94 ? -9.240 -11.661 20.566 1.00 90.56 94 LYS A CA 1
ATOM 755 C C . LYS A 1 94 ? -10.151 -12.246 21.645 1.00 90.56 94 LYS A C 1
ATOM 757 O O . LYS A 1 94 ? -10.392 -13.451 21.666 1.00 90.56 94 LYS A O 1
ATOM 762 N N . ARG A 1 95 ? -10.635 -11.408 22.568 1.00 89.94 95 ARG A N 1
ATOM 763 C CA . ARG A 1 95 ? -11.534 -11.828 23.657 1.00 89.94 95 ARG A CA 1
ATOM 764 C C . ARG A 1 95 ? -12.961 -12.079 23.162 1.00 89.94 95 ARG A C 1
ATOM 766 O O . ARG A 1 95 ? -13.609 -13.012 23.634 1.00 89.94 95 ARG A O 1
ATOM 773 N N . PHE A 1 96 ? -13.437 -11.254 22.233 1.00 88.69 96 PHE A N 1
ATOM 774 C CA . PHE A 1 96 ? -14.787 -11.296 21.681 1.00 88.69 96 PHE A CA 1
ATOM 775 C C . PHE A 1 96 ? -14.731 -11.127 20.150 1.00 88.69 96 PHE A C 1
ATOM 777 O O . PHE A 1 96 ? -14.546 -10.004 19.670 1.00 88.69 96 PHE A O 1
ATOM 784 N N . PRO A 1 97 ? -14.937 -12.214 19.383 1.00 88.81 97 PRO A N 1
ATOM 785 C CA . PRO A 1 97 ? -14.841 -12.198 17.919 1.00 88.81 97 PRO A CA 1
ATOM 786 C C . PRO A 1 97 ? -15.766 -11.182 17.234 1.00 88.81 97 PRO A C 1
ATOM 788 O O . PRO A 1 97 ? -15.441 -10.665 16.171 1.00 88.81 97 PRO A O 1
ATOM 791 N N . ASP A 1 98 ? -16.886 -10.823 17.867 1.00 88.25 98 ASP A N 1
ATOM 792 C CA . ASP A 1 98 ? -17.851 -9.846 17.340 1.00 88.25 98 ASP A CA 1
ATOM 793 C C . ASP A 1 98 ? -17.217 -8.468 17.044 1.00 88.25 98 ASP A C 1
ATOM 795 O O . ASP A 1 98 ? -17.695 -7.725 16.180 1.00 88.25 98 ASP A O 1
ATOM 799 N N . TYR A 1 99 ? -16.114 -8.123 17.721 1.00 91.56 99 TYR A N 1
ATOM 800 C CA . TYR A 1 99 ? -15.410 -6.848 17.541 1.00 91.56 99 TYR A CA 1
ATOM 801 C C . TYR A 1 99 ? -14.284 -6.888 16.502 1.00 91.56 99 TYR A C 1
ATOM 803 O O . TYR A 1 99 ? -13.692 -5.844 16.221 1.00 91.56 99 TYR A O 1
ATOM 811 N N . GLU A 1 100 ? -14.002 -8.038 15.886 1.00 91.38 100 GLU A N 1
ATOM 812 C CA . GLU A 1 100 ? -12.993 -8.155 14.825 1.00 91.38 100 GLU A CA 1
ATOM 813 C C . GLU A 1 100 ? -13.295 -7.206 13.651 1.00 91.38 100 GLU A C 1
ATOM 815 O O . GLU A 1 100 ? -12.402 -6.555 13.105 1.00 91.38 100 GLU A O 1
ATOM 820 N N . SER A 1 101 ? -14.583 -7.031 13.336 1.00 92.00 101 SER A N 1
ATOM 821 C CA . SER A 1 101 ? -15.071 -6.077 12.332 1.00 92.00 101 SER A CA 1
ATOM 822 C C . SER A 1 101 ? -14.597 -4.636 12.581 1.00 92.00 101 SER A C 1
ATOM 824 O O . SER A 1 101 ? -14.224 -3.939 11.639 1.00 92.00 101 SER A O 1
ATOM 826 N N . LEU A 1 102 ? -14.521 -4.195 13.842 1.00 93.12 102 LEU A N 1
ATOM 827 C CA . LEU A 1 102 ? -14.064 -2.846 14.193 1.00 93.12 102 LEU A CA 1
ATOM 828 C C . LEU A 1 102 ? -12.566 -2.661 13.914 1.00 93.12 102 LEU A C 1
ATOM 830 O O . LEU A 1 102 ? -12.151 -1.589 13.474 1.00 93.12 102 LEU A O 1
ATOM 834 N N . CYS A 1 103 ? -11.757 -3.696 14.154 1.00 92.25 103 CYS A N 1
ATOM 835 C CA . CYS A 1 103 ? -10.329 -3.680 13.841 1.00 92.25 103 CYS A CA 1
ATOM 836 C C . CYS A 1 103 ? -10.097 -3.696 12.320 1.00 92.25 103 CYS A C 1
ATOM 838 O O . CYS A 1 103 ? -9.302 -2.906 11.799 1.00 92.25 103 CYS A O 1
ATOM 840 N N . ASN A 1 104 ? -10.859 -4.525 11.600 1.00 92.75 104 ASN A N 1
ATOM 841 C CA . ASN A 1 104 ? -10.853 -4.588 10.138 1.00 92.75 104 ASN A CA 1
ATOM 842 C C . ASN A 1 104 ? -11.200 -3.232 9.499 1.00 92.75 104 ASN A C 1
ATOM 844 O O . ASN A 1 104 ? -10.495 -2.787 8.591 1.00 92.75 104 ASN A O 1
ATOM 848 N N . ASP A 1 105 ? -12.208 -2.525 10.015 1.00 93.88 105 ASP A N 1
ATOM 849 C CA . ASP A 1 105 ? -12.576 -1.175 9.565 1.00 93.88 105 ASP A CA 1
ATOM 850 C C . ASP A 1 105 ? -11.422 -0.166 9.717 1.00 93.88 105 ASP A C 1
ATOM 852 O O . ASP A 1 105 ? -11.169 0.651 8.821 1.00 93.88 105 ASP A O 1
ATOM 856 N N . CYS A 1 106 ? -10.706 -0.209 10.848 1.00 95.31 106 CYS A N 1
ATOM 857 C CA . CYS A 1 106 ? -9.536 0.639 11.088 1.00 95.31 106 CYS A CA 1
ATOM 858 C C . CYS A 1 106 ? -8.425 0.343 10.070 1.00 95.31 106 CYS A C 1
ATOM 860 O O . CYS A 1 106 ? -7.889 1.266 9.450 1.00 95.31 106 CYS A O 1
ATOM 862 N N . CYS A 1 107 ? -8.117 -0.937 9.850 1.00 94.31 107 CYS A N 1
ATOM 863 C CA . CYS A 1 107 ? -7.087 -1.373 8.905 1.00 94.31 107 CYS A CA 1
ATOM 864 C C . CYS A 1 107 ? -7.448 -1.020 7.455 1.00 94.31 107 CYS A C 1
ATOM 866 O O . CYS A 1 107 ? -6.607 -0.531 6.697 1.00 94.31 107 CYS A O 1
ATOM 868 N N . SER A 1 108 ? -8.711 -1.212 7.072 1.00 94.94 108 SER A N 1
ATOM 869 C CA . SER A 1 108 ? -9.237 -0.839 5.756 1.00 94.94 108 SER A CA 1
ATOM 870 C C . SER A 1 108 ? -9.167 0.673 5.536 1.00 94.94 108 SER A C 1
ATOM 872 O O . SER A 1 108 ? -8.696 1.140 4.498 1.00 94.94 108 SER A O 1
ATOM 874 N N . THR A 1 109 ? -9.535 1.469 6.544 1.00 96.38 109 THR A N 1
ATOM 875 C CA . THR A 1 109 ? -9.408 2.931 6.473 1.00 96.38 109 THR A CA 1
ATOM 876 C C . THR A 1 109 ? -7.947 3.353 6.314 1.00 96.38 109 THR A C 1
ATOM 878 O O . THR A 1 109 ? -7.647 4.212 5.483 1.00 96.38 109 THR A O 1
ATOM 881 N N . TYR A 1 110 ? -7.032 2.743 7.073 1.00 97.12 110 TYR A N 1
ATOM 882 C CA . TYR A 1 110 ? -5.601 3.015 6.965 1.00 97.12 110 TYR A CA 1
ATOM 883 C C . TYR A 1 110 ? -5.073 2.735 5.561 1.00 97.12 110 TYR A C 1
ATOM 885 O O . TYR A 1 110 ? -4.527 3.632 4.918 1.00 97.12 110 TYR A O 1
ATOM 893 N N . THR A 1 111 ? -5.287 1.521 5.062 1.00 96.06 111 THR A N 1
ATOM 894 C CA . THR A 1 111 ? -4.804 1.095 3.741 1.00 96.06 111 THR A CA 1
ATOM 895 C C . THR A 1 111 ? -5.430 1.915 2.618 1.00 96.06 111 THR A C 1
ATOM 897 O O . THR A 1 111 ? -4.728 2.306 1.690 1.00 96.06 111 THR A O 1
ATOM 900 N N . THR A 1 112 ? -6.702 2.301 2.745 1.00 97.00 112 THR A N 1
ATOM 901 C CA . THR A 1 112 ? -7.364 3.218 1.807 1.00 97.00 112 THR A CA 1
ATOM 902 C C . THR A 1 112 ? -6.647 4.567 1.746 1.00 97.00 112 THR A C 1
ATOM 904 O O . THR A 1 112 ? -6.276 5.014 0.662 1.00 97.00 112 THR A O 1
ATOM 907 N N . ILE A 1 113 ? -6.382 5.205 2.890 1.00 97.06 113 ILE A N 1
ATOM 908 C CA . ILE A 1 113 ? -5.693 6.506 2.931 1.00 97.06 113 ILE A CA 1
ATOM 909 C C . ILE A 1 113 ? -4.270 6.387 2.374 1.00 97.06 113 ILE A C 1
ATOM 911 O O . ILE A 1 113 ? -3.850 7.221 1.572 1.00 97.06 113 ILE A O 1
ATOM 915 N N . ARG A 1 114 ? -3.529 5.338 2.754 1.00 96.69 114 ARG A N 1
ATOM 916 C CA . ARG A 1 114 ? -2.175 5.093 2.229 1.00 96.69 114 ARG A CA 1
ATOM 917 C C . ARG A 1 114 ? -2.181 4.873 0.720 1.00 96.69 114 ARG A C 1
ATOM 919 O O . ARG A 1 114 ? -1.374 5.482 0.023 1.00 96.69 114 ARG A O 1
ATOM 926 N N . SER A 1 115 ? -3.126 4.089 0.203 1.00 95.88 115 SER A N 1
ATOM 927 C CA . SER A 1 115 ? -3.261 3.834 -1.235 1.00 95.88 115 SER A CA 1
ATOM 928 C C . SER A 1 115 ? -3.517 5.108 -2.037 1.00 95.88 115 SER A C 1
ATOM 930 O O . SER A 1 115 ? -2.882 5.305 -3.070 1.00 95.88 115 SER A O 1
ATOM 932 N N . GLN A 1 116 ? -4.353 6.019 -1.530 1.00 95.12 116 GLN A N 1
ATOM 933 C CA . GLN A 1 116 ? -4.630 7.305 -2.175 1.00 95.12 116 GLN A CA 1
ATOM 934 C C . GLN A 1 116 ? -3.393 8.209 -2.230 1.00 95.12 116 GLN A C 1
ATOM 936 O O . GLN A 1 116 ? -3.175 8.896 -3.225 1.00 95.12 116 GLN A O 1
ATOM 941 N N . LEU A 1 117 ? -2.572 8.197 -1.176 1.00 95.38 117 LEU A N 1
ATOM 942 C CA . LEU A 1 117 ? -1.345 8.993 -1.109 1.00 95.38 117 LEU A CA 1
ATOM 943 C C . LEU A 1 117 ? -0.226 8.433 -1.993 1.00 95.38 117 LEU A C 1
ATOM 945 O O . LEU A 1 117 ? 0.568 9.204 -2.535 1.00 95.38 117 LEU A O 1
ATOM 949 N N . LEU A 1 118 ? -0.139 7.106 -2.105 1.00 96.19 118 LEU A N 1
ATOM 950 C CA . LEU A 1 118 ? 1.012 6.437 -2.706 1.00 96.19 118 LEU A CA 1
ATOM 951 C C . LEU A 1 118 ? 0.778 5.966 -4.136 1.00 96.19 118 LEU A C 1
ATOM 953 O O . LEU A 1 118 ? 1.706 6.059 -4.920 1.00 96.19 118 LEU A O 1
ATOM 957 N N . SER A 1 119 ? -0.423 5.533 -4.530 1.00 94.38 119 SER A N 1
ATOM 958 C CA . SER A 1 119 ? -0.654 4.933 -5.859 1.00 94.38 119 SER A CA 1
ATOM 959 C C . SER A 1 119 ? -0.215 5.842 -7.015 1.00 94.38 119 SER A C 1
ATOM 961 O O . SER A 1 119 ? 0.601 5.444 -7.846 1.00 94.38 119 SER A O 1
ATOM 963 N N . THR A 1 120 ? -0.681 7.093 -7.038 1.00 92.44 120 THR A N 1
ATOM 964 C CA . THR A 1 120 ? -0.307 8.066 -8.080 1.00 92.44 120 THR A CA 1
ATOM 965 C C . THR A 1 120 ? 1.171 8.439 -8.013 1.00 92.44 120 THR A C 1
ATOM 967 O O . THR A 1 120 ? 1.810 8.654 -9.042 1.00 92.44 120 THR A O 1
ATOM 970 N N . ARG A 1 121 ? 1.743 8.477 -6.806 1.00 93.75 121 ARG A N 1
ATOM 971 C CA . ARG A 1 121 ? 3.154 8.804 -6.590 1.00 93.75 121 ARG A CA 1
ATOM 972 C C . ARG A 1 121 ? 4.090 7.695 -7.007 1.00 93.75 121 ARG A C 1
ATOM 974 O O . ARG A 1 121 ? 5.081 7.990 -7.653 1.00 93.75 121 ARG A O 1
ATOM 981 N N . THR A 1 122 ? 3.762 6.448 -6.707 1.00 95.75 122 THR A N 1
ATOM 982 C CA . THR A 1 122 ? 4.515 5.278 -7.152 1.00 95.75 122 THR A CA 1
ATOM 983 C C . THR A 1 122 ? 4.564 5.237 -8.675 1.00 95.75 122 THR A C 1
ATOM 985 O O . THR A 1 122 ? 5.643 5.077 -9.230 1.00 95.75 122 THR A O 1
ATOM 988 N N . GLN A 1 123 ? 3.438 5.464 -9.363 1.00 95.06 123 GLN A N 1
ATOM 989 C CA . GLN A 1 123 ? 3.421 5.539 -10.831 1.00 95.06 123 GLN A CA 1
ATOM 990 C C . GLN A 1 123 ? 4.310 6.669 -11.366 1.00 95.06 123 GLN A C 1
ATOM 992 O O . GLN A 1 123 ? 5.100 6.455 -12.285 1.00 95.06 123 GLN A O 1
ATOM 997 N N . ALA A 1 124 ? 4.198 7.866 -10.785 1.00 93.88 124 ALA A N 1
ATOM 998 C CA . ALA A 1 124 ? 4.991 9.014 -11.205 1.00 93.88 124 ALA A CA 1
ATOM 999 C C . ALA A 1 124 ? 6.493 8.827 -10.926 1.00 93.88 124 ALA A C 1
ATOM 1001 O O . ALA A 1 124 ? 7.311 9.196 -11.764 1.00 93.88 124 ALA A O 1
ATOM 1002 N N . GLU A 1 125 ? 6.855 8.209 -9.798 1.00 94.81 125 GLU A N 1
ATOM 1003 C CA . GLU A 1 125 ? 8.239 7.878 -9.457 1.00 94.81 125 GLU A CA 1
ATOM 1004 C C . GLU A 1 125 ? 8.807 6.859 -10.448 1.00 94.81 125 GLU A C 1
ATOM 1006 O O . GLU A 1 125 ? 9.866 7.098 -11.010 1.00 94.81 125 GLU A O 1
ATOM 1011 N N . LEU A 1 126 ? 8.086 5.771 -10.745 1.00 95.19 126 LEU A N 1
ATOM 1012 C CA . LEU A 1 126 ? 8.519 4.768 -11.728 1.00 95.19 126 LEU A CA 1
ATOM 1013 C C . LEU A 1 126 ? 8.756 5.391 -13.113 1.00 95.19 126 LEU A C 1
ATOM 1015 O O . LEU A 1 126 ? 9.783 5.138 -13.753 1.00 95.19 126 LEU A O 1
ATOM 1019 N N . ALA A 1 127 ? 7.842 6.258 -13.558 1.00 94.38 127 ALA A N 1
ATOM 1020 C CA . ALA A 1 127 ? 7.992 6.995 -14.808 1.00 94.38 127 ALA A CA 1
ATOM 1021 C C . ALA A 1 127 ? 9.199 7.947 -14.780 1.00 94.38 127 ALA A C 1
ATOM 1023 O O . ALA A 1 127 ? 9.936 8.036 -15.764 1.00 94.38 127 ALA A O 1
ATOM 1024 N N . TRP A 1 128 ? 9.426 8.634 -13.659 1.00 93.44 128 TRP A N 1
ATOM 1025 C CA . TRP A 1 128 ? 10.571 9.523 -13.481 1.00 93.44 128 TRP A CA 1
ATOM 1026 C C . TRP A 1 128 ? 11.901 8.757 -13.484 1.00 93.44 128 TRP A C 1
ATOM 1028 O O . TRP A 1 128 ? 12.788 9.119 -14.252 1.00 93.44 128 TRP A O 1
ATOM 1038 N N . LEU A 1 129 ? 12.014 7.657 -12.729 1.00 92.88 129 LEU A N 1
ATOM 1039 C CA . LEU A 1 129 ? 13.215 6.809 -12.668 1.00 92.88 129 LEU A CA 1
ATOM 1040 C C . LEU A 1 129 ? 13.601 6.275 -14.053 1.00 92.88 129 LEU A C 1
ATOM 1042 O O . LEU A 1 129 ? 14.780 6.238 -14.394 1.00 92.88 129 LEU A O 1
ATOM 1046 N N . THR A 1 130 ? 12.597 5.917 -14.857 1.00 91.62 130 THR A N 1
ATOM 1047 C CA . THR A 1 130 ? 12.785 5.434 -16.234 1.00 91.62 130 THR A CA 1
ATOM 1048 C C . THR A 1 130 ? 13.225 6.542 -17.180 1.00 91.62 130 THR A C 1
ATOM 1050 O O . THR A 1 130 ? 14.037 6.312 -18.069 1.00 91.62 130 THR A O 1
ATOM 1053 N N . LYS A 1 131 ? 12.695 7.757 -17.009 1.00 90.62 131 LYS A N 1
ATOM 1054 C CA . LYS A 1 131 ? 13.077 8.904 -17.835 1.00 90.62 131 LYS A CA 1
ATOM 1055 C C . LYS A 1 131 ? 14.498 9.375 -17.523 1.00 90.62 131 LYS A C 1
ATOM 1057 O O . LYS A 1 131 ? 15.230 9.709 -18.448 1.00 90.62 131 LYS A O 1
ATOM 1062 N N . GLU A 1 132 ? 14.865 9.407 -16.246 1.00 89.19 132 GLU A N 1
ATOM 1063 C CA . GLU A 1 132 ? 16.188 9.844 -15.793 1.00 89.19 132 GLU A CA 1
ATOM 1064 C C . GLU A 1 132 ? 17.288 8.862 -16.232 1.00 89.19 132 GLU A C 1
ATOM 1066 O O . GLU A 1 132 ? 18.366 9.286 -16.635 1.00 89.19 132 GLU A O 1
ATOM 1071 N N . ASN A 1 133 ? 16.992 7.555 -16.238 1.00 87.62 133 ASN A N 1
ATOM 1072 C CA . ASN A 1 133 ? 17.940 6.490 -16.589 1.00 87.62 133 ASN A CA 1
ATOM 1073 C C . ASN A 1 133 ? 17.659 5.855 -17.961 1.00 87.62 133 ASN A C 1
ATOM 1075 O O . ASN A 1 133 ? 17.961 4.687 -18.185 1.00 87.62 133 ASN A O 1
ATOM 1079 N N . ALA A 1 134 ? 17.106 6.618 -18.909 1.00 81.38 134 ALA A N 1
ATOM 1080 C CA . ALA A 1 134 ? 16.651 6.095 -20.204 1.00 81.38 134 ALA A CA 1
ATOM 1081 C C . ALA A 1 134 ? 17.741 5.397 -21.046 1.00 81.38 134 ALA A C 1
ATOM 1083 O O . ALA A 1 134 ? 17.412 4.661 -21.974 1.00 81.38 134 ALA A O 1
ATOM 1084 N N . ASN A 1 135 ? 19.020 5.630 -20.739 1.00 81.62 135 ASN A N 1
ATOM 1085 C CA . ASN A 1 135 ? 20.152 5.044 -21.454 1.00 81.62 135 ASN A CA 1
ATOM 1086 C C . ASN A 1 135 ? 20.488 3.614 -21.003 1.00 81.62 135 ASN A C 1
ATOM 1088 O O . ASN A 1 135 ? 21.118 2.891 -21.769 1.00 81.62 135 ASN A O 1
ATOM 1092 N N . ASP A 1 136 ? 20.088 3.212 -19.791 1.00 88.06 136 ASP A N 1
ATOM 1093 C CA . ASP A 1 136 ? 20.378 1.887 -19.240 1.00 88.06 136 ASP A CA 1
ATOM 1094 C C . ASP A 1 136 ? 19.106 1.246 -18.671 1.00 88.06 136 ASP A C 1
ATOM 1096 O O . ASP A 1 136 ? 18.566 1.615 -17.620 1.00 88.06 136 ASP A O 1
ATOM 1100 N N . ILE A 1 137 ? 18.608 0.257 -19.411 1.00 88.12 137 ILE A N 1
ATOM 1101 C CA . ILE A 1 137 ? 17.387 -0.472 -19.075 1.00 88.12 137 ILE A CA 1
ATOM 1102 C C . ILE A 1 137 ? 17.607 -1.363 -17.850 1.00 88.12 137 ILE A C 1
ATOM 1104 O O . ILE A 1 137 ? 16.700 -1.481 -17.025 1.00 88.12 137 ILE A O 1
ATOM 1108 N N . LEU A 1 138 ? 18.786 -1.973 -17.701 1.00 89.56 138 LEU A N 1
ATOM 1109 C CA . LEU A 1 138 ? 19.071 -2.859 -16.574 1.00 89.56 138 LEU A CA 1
ATOM 1110 C C . LEU A 1 138 ? 19.131 -2.072 -15.276 1.00 89.56 138 LEU A C 1
ATOM 1112 O O . LEU A 1 138 ? 18.490 -2.458 -14.294 1.00 89.56 138 LEU A O 1
ATOM 1116 N N . ASP A 1 139 ? 19.830 -0.941 -15.289 1.00 90.88 139 ASP A N 1
ATOM 1117 C CA . ASP A 1 139 ? 19.885 -0.052 -14.135 1.00 90.88 139 ASP A CA 1
ATOM 1118 C C . ASP A 1 139 ? 18.501 0.518 -13.811 1.00 90.88 139 ASP A C 1
ATOM 1120 O O . ASP A 1 139 ? 18.101 0.542 -12.644 1.00 90.88 139 ASP A O 1
ATOM 1124 N N . THR A 1 140 ? 17.701 0.857 -14.828 1.00 91.88 140 THR A N 1
ATOM 1125 C CA . THR A 1 140 ? 16.301 1.263 -14.635 1.00 91.88 140 THR A CA 1
ATOM 1126 C C . THR A 1 140 ? 15.472 0.172 -13.949 1.00 91.88 140 THR A C 1
ATOM 1128 O O . THR A 1 140 ? 14.746 0.460 -12.991 1.00 91.88 140 THR A O 1
ATOM 1131 N N . VAL A 1 141 ? 15.570 -1.084 -14.401 1.00 91.94 141 VAL A N 1
ATOM 1132 C CA . VAL A 1 141 ? 14.841 -2.220 -13.810 1.00 91.94 141 VAL A CA 1
ATOM 1133 C C . VAL A 1 141 ? 15.267 -2.433 -12.358 1.00 91.94 141 VAL A C 1
ATOM 1135 O O . VAL A 1 141 ? 14.407 -2.516 -11.478 1.00 91.94 141 VAL A O 1
ATOM 1138 N N . ARG A 1 142 ? 16.577 -2.449 -12.078 1.00 92.38 142 ARG A N 1
ATOM 1139 C CA . ARG A 1 142 ? 17.127 -2.587 -10.716 1.00 92.38 142 ARG A CA 1
ATOM 1140 C C . ARG A 1 142 ? 16.645 -1.475 -9.796 1.00 92.38 142 ARG A C 1
ATOM 1142 O O . ARG A 1 142 ? 16.236 -1.740 -8.663 1.00 92.38 142 ARG A O 1
ATOM 1149 N N . LEU A 1 143 ? 16.650 -0.238 -10.283 1.00 93.31 143 LEU A N 1
ATOM 1150 C CA . LEU A 1 143 ? 16.212 0.924 -9.525 1.00 93.31 143 LEU A CA 1
ATOM 1151 C C . LEU A 1 143 ? 14.713 0.854 -9.207 1.00 93.31 143 LEU A C 1
ATOM 1153 O O . LEU A 1 143 ? 14.328 1.047 -8.054 1.00 93.31 143 LEU A O 1
ATOM 1157 N N . CYS A 1 144 ? 13.876 0.494 -10.184 1.00 94.19 144 CYS A N 1
ATOM 1158 C CA . CYS A 1 144 ? 12.433 0.323 -9.989 1.00 94.19 144 CYS A CA 1
ATOM 1159 C C . CYS A 1 144 ? 12.109 -0.812 -9.003 1.00 94.19 144 CYS A C 1
ATOM 1161 O O . CYS A 1 144 ? 11.290 -0.627 -8.101 1.00 94.19 144 CYS A O 1
ATOM 1163 N N . CYS A 1 145 ? 12.775 -1.966 -9.132 1.00 93.69 145 CYS A N 1
ATOM 1164 C CA . CYS A 1 145 ? 12.618 -3.097 -8.214 1.00 93.69 145 CYS A CA 1
ATOM 1165 C C . CYS A 1 145 ? 13.020 -2.721 -6.785 1.00 93.69 145 CYS A C 1
ATOM 1167 O O . CYS A 1 145 ? 12.247 -2.925 -5.850 1.00 93.69 145 CYS A O 1
ATOM 1169 N N . THR A 1 146 ? 14.202 -2.123 -6.616 1.00 92.88 146 THR A N 1
ATOM 1170 C CA . THR A 1 146 ? 14.718 -1.709 -5.302 1.00 92.88 146 THR A CA 1
ATOM 1171 C C . THR A 1 146 ? 13.812 -0.665 -4.653 1.00 92.88 146 THR A C 1
ATOM 1173 O O . THR A 1 146 ? 13.518 -0.752 -3.461 1.00 92.88 146 THR A O 1
ATOM 1176 N N . PHE A 1 147 ? 13.309 0.286 -5.442 1.00 94.81 147 PHE A N 1
ATOM 1177 C CA . PHE A 1 147 ? 12.368 1.298 -4.982 1.00 94.81 147 PHE A CA 1
ATOM 1178 C C . PHE A 1 147 ? 11.050 0.686 -4.480 1.00 94.81 147 PHE A C 1
ATOM 1180 O O . PHE A 1 147 ? 10.641 0.974 -3.355 1.00 94.81 147 PHE A O 1
ATOM 1187 N N . VAL A 1 148 ? 10.392 -0.176 -5.265 1.00 94.88 148 VAL A N 1
ATOM 1188 C CA . VAL A 1 148 ? 9.102 -0.775 -4.867 1.00 94.88 148 VAL A CA 1
ATOM 1189 C C . VAL A 1 148 ? 9.267 -1.756 -3.707 1.00 94.88 148 VAL A C 1
ATOM 1191 O O . VAL A 1 148 ? 8.426 -1.775 -2.807 1.00 94.88 148 VAL A O 1
ATOM 1194 N N . MET A 1 149 ? 10.365 -2.514 -3.671 1.00 93.56 149 MET A N 1
ATOM 1195 C CA . MET A 1 149 ? 10.705 -3.378 -2.539 1.00 93.56 149 MET A CA 1
ATOM 1196 C C . MET A 1 149 ? 10.865 -2.561 -1.250 1.00 93.56 149 MET A C 1
ATOM 1198 O O . MET A 1 149 ? 10.214 -2.858 -0.247 1.00 93.56 149 MET A O 1
ATOM 1202 N N . GLY A 1 150 ? 11.664 -1.488 -1.288 1.00 92.50 150 GLY A N 1
ATOM 1203 C CA . GLY A 1 150 ? 11.842 -0.585 -0.149 1.00 92.50 150 GLY A CA 1
ATOM 1204 C C . GLY A 1 150 ? 10.534 0.091 0.270 1.00 92.50 150 GLY A C 1
ATOM 1205 O O . GLY A 1 150 ? 10.243 0.199 1.460 1.00 92.50 150 GLY A O 1
ATOM 1206 N N . LEU A 1 151 ? 9.693 0.474 -0.695 1.00 94.19 151 LEU A N 1
ATOM 1207 C CA . LEU A 1 151 ? 8.368 1.030 -0.427 1.00 94.19 151 LEU A CA 1
ATOM 1208 C C . LEU A 1 151 ? 7.481 0.031 0.335 1.00 94.19 151 LEU A C 1
ATOM 1210 O O . LEU A 1 151 ? 6.894 0.396 1.351 1.00 94.19 151 LEU A O 1
ATOM 1214 N N . CYS A 1 152 ? 7.432 -1.235 -0.092 1.00 93.56 152 CYS A N 1
ATOM 1215 C CA . CYS A 1 152 ? 6.663 -2.276 0.598 1.00 93.56 152 CYS A CA 1
ATOM 1216 C C . CYS A 1 152 ? 7.164 -2.511 2.031 1.00 93.56 152 CYS A C 1
ATOM 1218 O O . CYS A 1 152 ? 6.347 -2.643 2.946 1.00 93.56 152 CYS A O 1
ATOM 1220 N N . GLN A 1 153 ? 8.486 -2.499 2.240 1.00 92.44 153 GLN A N 1
ATOM 1221 C CA . GLN A 1 153 ? 9.091 -2.612 3.572 1.00 92.44 153 GLN A CA 1
ATOM 1222 C C . GLN A 1 153 ? 8.740 -1.419 4.463 1.00 92.44 153 GLN A C 1
ATOM 1224 O O . GLN A 1 153 ? 8.372 -1.598 5.623 1.00 92.44 153 GLN A O 1
ATOM 1229 N N . HIS A 1 154 ? 8.831 -0.194 3.942 1.00 93.38 154 HIS A N 1
ATOM 1230 C CA . HIS A 1 154 ? 8.487 1.006 4.700 1.00 93.38 154 HIS A CA 1
ATOM 1231 C C . HIS A 1 154 ? 7.011 1.037 5.098 1.00 93.38 154 HIS A C 1
ATOM 1233 O O . HIS A 1 154 ? 6.701 1.415 6.230 1.00 93.38 154 HIS A O 1
ATOM 1239 N N . GLU A 1 155 ? 6.111 0.597 4.216 1.00 94.69 155 GLU A N 1
ATOM 1240 C CA . GLU A 1 155 ? 4.686 0.485 4.532 1.00 94.69 155 GLU A CA 1
ATOM 1241 C C . GLU A 1 155 ? 4.416 -0.582 5.594 1.00 94.69 155 GLU A C 1
ATOM 1243 O O . GLU A 1 155 ? 3.683 -0.315 6.543 1.00 94.69 155 GLU A O 1
ATOM 1248 N N . PHE A 1 156 ? 5.064 -1.746 5.517 1.00 92.75 156 PHE A N 1
ATOM 1249 C CA . PHE A 1 156 ? 4.952 -2.772 6.557 1.00 92.75 156 PHE A CA 1
ATOM 1250 C C . PHE A 1 156 ? 5.474 -2.275 7.917 1.00 92.75 156 PHE A C 1
ATOM 1252 O O . PHE A 1 156 ? 4.819 -2.409 8.955 1.00 92.75 156 PHE A O 1
ATOM 1259 N N . GLN A 1 157 ? 6.637 -1.620 7.923 1.00 92.94 157 GLN A N 1
ATOM 1260 C CA . GLN A 1 157 ? 7.210 -1.022 9.129 1.00 92.94 157 GLN A CA 1
ATOM 1261 C C . GLN A 1 157 ? 6.318 0.073 9.714 1.00 92.94 157 GLN A C 1
ATOM 1263 O O . GLN A 1 157 ? 6.267 0.230 10.929 1.00 92.94 157 GLN A O 1
ATOM 1268 N N . LEU A 1 158 ? 5.635 0.859 8.880 1.00 95.00 158 LEU A N 1
ATOM 1269 C CA . LEU A 1 158 ? 4.699 1.868 9.360 1.00 95.00 158 LEU A CA 1
ATOM 1270 C C . LEU A 1 158 ? 3.421 1.223 9.904 1.00 95.00 158 LEU A C 1
ATOM 1272 O O . LEU A 1 158 ? 2.969 1.606 10.981 1.00 95.00 158 LEU A O 1
ATOM 1276 N N . PHE A 1 159 ? 2.868 0.239 9.197 1.00 94.94 159 PHE A N 1
ATOM 1277 C CA . PHE A 1 159 ? 1.671 -0.489 9.611 1.00 94.94 159 PHE A CA 1
ATOM 1278 C C . PHE A 1 159 ? 1.867 -1.168 10.972 1.00 94.94 159 PHE A C 1
ATOM 1280 O O . PHE A 1 159 ? 1.030 -1.010 11.859 1.00 94.94 159 PHE A O 1
ATOM 1287 N N . SER A 1 160 ? 3.020 -1.811 11.183 1.00 93.06 160 SER A N 1
ATOM 1288 C CA . SER A 1 160 ? 3.381 -2.452 12.458 1.00 93.06 160 SER A CA 1
ATOM 1289 C C . SER A 1 160 ? 3.517 -1.481 13.643 1.00 93.06 160 SER A C 1
ATOM 1291 O O . SER A 1 160 ? 3.502 -1.897 14.802 1.00 93.06 160 SER A O 1
ATOM 1293 N N . LYS A 1 161 ? 3.620 -0.163 13.397 1.00 94.81 161 LYS A N 1
ATOM 1294 C CA . LYS A 1 161 ? 3.533 0.852 14.466 1.00 94.81 161 LYS A CA 1
ATOM 1295 C C . LYS A 1 161 ? 2.103 1.125 14.919 1.00 94.81 161 LYS A C 1
ATOM 1297 O O . LYS A 1 161 ? 1.940 1.674 16.003 1.00 94.81 161 LYS A O 1
ATOM 1302 N N . PHE A 1 162 ? 1.096 0.767 14.125 1.00 94.62 162 PHE A N 1
ATOM 1303 C CA . PHE A 1 162 ? -0.318 0.888 14.482 1.00 94.62 162 PHE A CA 1
ATOM 1304 C C . PHE A 1 162 ? -0.876 -0.443 14.993 1.00 94.62 162 PHE A C 1
ATOM 1306 O O . PHE A 1 162 ? -1.413 -0.501 16.101 1.00 94.62 162 PHE A O 1
ATOM 1313 N N . PHE A 1 163 ? -0.694 -1.511 14.218 1.00 93.75 163 PHE A N 1
ATOM 1314 C CA . PHE A 1 163 ? -1.293 -2.823 14.456 1.00 93.75 163 PHE A CA 1
ATOM 1315 C C . PHE A 1 163 ? -0.211 -3.870 14.716 1.00 93.75 163 PHE A C 1
ATOM 1317 O O . PHE A 1 163 ? 0.866 -3.816 14.131 1.00 93.75 163 PHE A O 1
ATOM 1324 N N . SER A 1 164 ? -0.486 -4.810 15.617 1.00 89.00 164 SER A N 1
ATOM 1325 C CA . SER A 1 164 ? 0.413 -5.936 15.917 1.00 89.00 164 SER A CA 1
ATOM 1326 C C . SER A 1 164 ? 0.096 -7.151 15.055 1.00 89.00 164 SER A C 1
ATOM 1328 O O . SER A 1 164 ? 0.945 -8.016 14.869 1.00 89.00 164 SER A O 1
ATOM 1330 N N . THR A 1 165 ? -1.153 -7.245 14.608 1.00 84.69 165 THR A N 1
ATOM 1331 C CA . THR A 1 165 ? -1.700 -8.425 13.947 1.00 84.69 165 THR A CA 1
ATOM 1332 C C . THR A 1 165 ? -1.546 -8.280 12.432 1.00 84.69 165 THR A C 1
ATOM 1334 O O . THR A 1 165 ? -1.823 -7.198 11.903 1.00 84.69 165 THR A O 1
ATOM 1337 N N . PRO A 1 166 ? -1.112 -9.326 11.707 1.00 78.06 166 PRO A N 1
ATOM 1338 C CA . PRO A 1 166 ? -1.116 -9.310 10.250 1.00 78.06 166 PRO A CA 1
ATOM 1339 C C . PRO A 1 166 ? -2.558 -9.263 9.741 1.00 78.06 166 PRO A C 1
ATOM 1341 O O . PRO A 1 166 ? -3.403 -10.042 10.176 1.00 78.06 166 PRO A O 1
ATOM 1344 N N . MET A 1 167 ? -2.842 -8.345 8.815 1.00 84.12 167 MET A N 1
ATOM 1345 C CA . MET A 1 167 ? -4.195 -8.129 8.298 1.00 84.12 167 MET A CA 1
ATOM 1346 C C . MET A 1 167 ? -4.218 -8.242 6.769 1.00 84.12 167 MET A C 1
ATOM 1348 O O . MET A 1 167 ? -3.375 -7.624 6.109 1.00 84.12 167 MET A O 1
ATOM 1352 N N . PRO A 1 168 ? -5.217 -8.925 6.173 1.00 87.75 168 PRO A N 1
ATOM 1353 C CA . PRO A 1 168 ? -5.320 -9.098 4.717 1.00 87.75 168 PRO A CA 1
ATOM 1354 C C . PRO A 1 168 ? -5.349 -7.782 3.925 1.00 87.75 168 PRO A C 1
ATOM 1356 O O . PRO A 1 168 ? -4.880 -7.712 2.787 1.00 87.75 168 PRO A O 1
ATOM 1359 N N . ALA A 1 169 ? -5.867 -6.711 4.535 1.00 90.19 169 ALA A N 1
ATOM 1360 C CA . ALA A 1 169 ? -5.913 -5.387 3.923 1.00 90.19 169 ALA A CA 1
ATOM 1361 C C . ALA A 1 169 ? -4.512 -4.856 3.564 1.00 90.19 169 ALA A C 1
ATOM 1363 O O . ALA A 1 169 ? -4.351 -4.211 2.528 1.00 90.19 169 ALA A O 1
ATOM 1364 N N . LEU A 1 170 ? -3.494 -5.137 4.391 1.00 91.31 170 LEU A N 1
ATOM 1365 C CA . LEU A 1 170 ? -2.117 -4.716 4.119 1.00 91.31 170 LEU A CA 1
ATOM 1366 C C . LEU A 1 170 ? -1.550 -5.445 2.900 1.00 91.31 170 LEU A C 1
ATOM 1368 O O . LEU A 1 170 ? -0.959 -4.803 2.036 1.00 91.31 170 LEU A O 1
ATOM 1372 N N . VAL A 1 171 ? -1.785 -6.756 2.814 1.00 90.94 171 VAL A N 1
ATOM 1373 C CA . VAL A 1 171 ? -1.353 -7.591 1.684 1.00 90.94 171 VAL A CA 1
ATOM 1374 C C . VAL A 1 171 ? -1.966 -7.066 0.389 1.00 90.94 171 VAL A C 1
ATOM 1376 O O . VAL A 1 171 ? -1.243 -6.776 -0.557 1.00 90.94 171 VAL A O 1
ATOM 1379 N N . THR A 1 172 ? -3.277 -6.809 0.388 1.00 92.88 172 THR A N 1
ATOM 1380 C CA . THR A 1 172 ? -3.994 -6.246 -0.773 1.00 92.88 172 THR A CA 1
ATOM 1381 C C . THR A 1 172 ? -3.421 -4.884 -1.191 1.00 92.88 172 THR A C 1
ATOM 1383 O O . THR A 1 172 ? -3.288 -4.575 -2.375 1.00 92.88 172 THR A O 1
ATOM 1386 N N . PHE A 1 173 ? -3.052 -4.044 -0.221 1.00 94.25 173 PHE A N 1
ATOM 1387 C CA . PHE A 1 173 ? -2.427 -2.753 -0.495 1.00 94.25 173 PHE A CA 1
ATOM 1388 C C . PHE A 1 173 ? -1.008 -2.894 -1.077 1.00 94.25 173 PHE A C 1
ATOM 1390 O O . PHE A 1 173 ? -0.674 -2.210 -2.045 1.00 94.25 173 PHE A O 1
ATOM 1397 N N . GLN A 1 174 ? -0.183 -3.796 -0.545 1.00 93.12 174 GLN A N 1
ATOM 1398 C CA . GLN A 1 174 ? 1.148 -4.077 -1.088 1.00 93.12 174 GLN A CA 1
ATOM 1399 C C . GLN A 1 174 ? 1.072 -4.696 -2.491 1.00 93.12 174 GLN A C 1
ATOM 1401 O O . GLN A 1 174 ? 1.838 -4.304 -3.370 1.00 93.12 174 GLN A O 1
ATOM 1406 N N . GLU A 1 175 ? 0.114 -5.592 -2.742 1.00 93.62 175 GLU A N 1
ATOM 1407 C CA . GLU A 1 175 ? -0.190 -6.112 -4.081 1.00 93.62 175 GLU A CA 1
ATOM 1408 C C . GLU A 1 175 ? -0.540 -4.981 -5.047 1.00 93.62 175 GLU A C 1
ATOM 1410 O O . GLU A 1 175 ? -0.036 -4.947 -6.167 1.00 93.62 175 GLU A O 1
ATOM 1415 N N . LEU A 1 176 ? -1.344 -4.007 -4.611 1.00 95.31 176 LEU A N 1
ATOM 1416 C CA . LEU A 1 176 ? -1.653 -2.825 -5.409 1.00 95.31 176 LEU A CA 1
ATOM 1417 C C . LEU A 1 176 ? -0.390 -2.020 -5.744 1.00 95.31 176 LEU A C 1
ATOM 1419 O O . LEU A 1 176 ? -0.220 -1.626 -6.896 1.00 95.31 176 LEU A O 1
ATOM 1423 N N . LEU A 1 177 ? 0.530 -1.805 -4.798 1.00 94.69 177 LEU A N 1
ATOM 1424 C CA . LEU A 1 177 ? 1.812 -1.142 -5.081 1.00 94.69 177 LEU A CA 1
ATOM 1425 C C . LEU A 1 177 ? 2.650 -1.932 -6.095 1.00 94.69 177 LEU A C 1
ATOM 1427 O O . LEU A 1 177 ? 3.161 -1.348 -7.050 1.00 94.69 177 LEU A O 1
ATOM 1431 N N . CYS A 1 178 ? 2.726 -3.252 -5.940 1.00 94.88 178 CYS A N 1
ATOM 1432 C CA . CYS A 1 178 ? 3.471 -4.117 -6.849 1.00 94.88 178 CYS A CA 1
ATOM 1433 C C . CYS A 1 178 ? 2.821 -4.202 -8.243 1.00 94.88 178 CYS A C 1
ATOM 1435 O O . CYS A 1 178 ? 3.523 -4.233 -9.251 1.00 94.88 178 CYS A O 1
ATOM 1437 N N . ASN A 1 179 ? 1.493 -4.128 -8.348 1.00 94.50 179 ASN A N 1
ATOM 1438 C CA . ASN A 1 179 ? 0.800 -4.082 -9.637 1.00 94.50 179 ASN A CA 1
ATOM 1439 C C . ASN A 1 179 ? 1.205 -2.856 -10.469 1.00 94.50 179 ASN A C 1
ATOM 1441 O O . ASN A 1 179 ? 1.293 -2.959 -11.692 1.00 94.50 179 ASN A O 1
ATOM 1445 N N . HIS A 1 180 ? 1.525 -1.718 -9.842 1.00 95.44 180 HIS A N 1
ATOM 1446 C CA . HIS A 1 180 ? 2.078 -0.569 -10.570 1.00 95.44 180 HIS A CA 1
ATOM 1447 C C . HIS A 1 180 ? 3.420 -0.902 -11.226 1.00 95.44 180 HIS A C 1
ATOM 1449 O O . HIS A 1 180 ? 3.635 -0.533 -12.378 1.00 95.44 180 HIS A O 1
ATOM 1455 N N . LEU A 1 181 ? 4.289 -1.644 -10.531 1.00 94.69 181 LEU A N 1
ATOM 1456 C CA . LEU A 1 181 ? 5.554 -2.130 -11.086 1.00 94.69 181 LEU A CA 1
ATOM 1457 C C . LEU A 1 181 ? 5.311 -3.069 -12.274 1.00 94.69 181 LEU A C 1
ATOM 1459 O O . LEU A 1 181 ? 5.914 -2.892 -13.329 1.00 94.69 181 LEU A O 1
ATOM 1463 N N . TYR A 1 182 ? 4.389 -4.026 -12.130 1.00 94.12 182 TYR A N 1
ATOM 1464 C CA . TYR A 1 182 ? 4.030 -4.952 -13.208 1.00 94.12 182 TYR A CA 1
ATOM 1465 C C . TYR A 1 182 ? 3.533 -4.214 -14.457 1.00 94.12 182 TYR A C 1
ATOM 1467 O O . TYR A 1 182 ? 4.020 -4.444 -15.566 1.00 94.12 182 TYR A O 1
ATOM 1475 N N . HIS A 1 183 ? 2.594 -3.281 -14.281 1.00 94.00 183 HIS A N 1
ATOM 1476 C CA . HIS A 1 183 ? 2.066 -2.475 -15.379 1.00 94.00 183 HIS A CA 1
ATOM 1477 C C . HIS A 1 183 ? 3.123 -1.573 -16.019 1.00 94.00 183 HIS A C 1
ATOM 1479 O O . HIS A 1 183 ? 3.036 -1.314 -17.219 1.00 94.00 183 HIS A O 1
ATOM 1485 N N . HIS A 1 184 ? 4.119 -1.133 -15.249 1.00 93.88 184 HIS A N 1
ATOM 1486 C CA . HIS A 1 184 ? 5.232 -0.324 -15.738 1.00 93.88 184 HIS A CA 1
ATOM 1487 C C . HIS A 1 184 ? 6.243 -1.141 -16.555 1.00 93.88 184 HIS A C 1
ATOM 1489 O O . HIS A 1 184 ? 6.659 -0.712 -17.630 1.00 93.88 184 HIS A O 1
ATOM 1495 N N . PHE A 1 185 ? 6.589 -2.352 -16.111 1.00 91.50 185 PHE A N 1
ATOM 1496 C CA . PHE A 1 185 ? 7.532 -3.220 -16.825 1.00 91.50 185 PHE A CA 1
ATOM 1497 C C . PHE A 1 185 ? 6.957 -3.865 -18.083 1.00 91.50 185 PHE A C 1
ATOM 1499 O O . PHE A 1 185 ? 7.686 -4.059 -19.055 1.00 91.50 185 PHE A O 1
ATOM 1506 N N . ARG A 1 186 ? 5.655 -4.161 -18.117 1.00 91.12 186 ARG A N 1
ATOM 1507 C CA . ARG A 1 186 ? 5.011 -4.806 -19.270 1.00 91.12 186 ARG A CA 1
ATOM 1508 C C . ARG A 1 186 ? 5.299 -4.116 -20.622 1.00 91.12 186 ARG A C 1
ATOM 1510 O O . ARG A 1 186 ? 5.713 -4.814 -21.548 1.00 91.12 186 ARG A O 1
ATOM 1517 N N . PRO A 1 187 ? 5.124 -2.788 -20.789 1.00 90.38 187 PRO A N 1
ATOM 1518 C CA . PRO A 1 187 ? 5.476 -2.111 -22.037 1.00 90.38 187 PRO A CA 1
ATOM 1519 C C . PRO A 1 187 ? 6.987 -2.042 -22.290 1.00 90.38 187 PRO A C 1
ATOM 1521 O O . PRO A 1 187 ? 7.377 -2.010 -23.454 1.00 90.38 187 PRO A O 1
ATOM 1524 N N . MET A 1 188 ? 7.832 -2.028 -21.251 1.00 87.25 188 MET A N 1
ATOM 1525 C CA . MET A 1 188 ? 9.292 -2.050 -21.420 1.00 87.25 188 MET A CA 1
ATOM 1526 C C . MET A 1 188 ? 9.744 -3.379 -22.034 1.00 87.25 188 MET A C 1
ATOM 1528 O O . MET A 1 188 ? 10.391 -3.386 -23.074 1.00 87.25 188 MET A O 1
ATOM 1532 N N . ILE A 1 189 ? 9.295 -4.500 -21.463 1.00 87.00 189 ILE A N 1
ATOM 1533 C CA . ILE A 1 189 ? 9.610 -5.852 -21.950 1.00 87.00 189 ILE A CA 1
ATOM 1534 C C . ILE A 1 189 ? 9.053 -6.079 -23.361 1.00 87.00 189 ILE A C 1
ATOM 1536 O O . ILE A 1 189 ? 9.698 -6.709 -24.194 1.00 87.00 189 ILE A O 1
ATOM 1540 N N . ALA A 1 190 ? 7.859 -5.556 -23.659 1.00 88.19 190 ALA A N 1
ATOM 1541 C CA . ALA A 1 190 ? 7.245 -5.715 -24.977 1.00 88.19 190 ALA A CA 1
ATOM 1542 C C . ALA A 1 190 ? 7.999 -4.979 -26.100 1.00 88.19 190 ALA A C 1
ATOM 1544 O O . ALA A 1 190 ? 7.973 -5.431 -27.245 1.00 88.19 190 ALA A O 1
ATOM 1545 N N . ARG A 1 191 ? 8.639 -3.843 -25.788 1.00 87.38 191 ARG A N 1
ATOM 1546 C CA . ARG A 1 191 ? 9.408 -3.039 -26.753 1.00 87.38 191 ARG A CA 1
ATOM 1547 C C . ARG A 1 191 ? 10.805 -3.591 -26.997 1.00 87.38 191 ARG A C 1
ATOM 1549 O O . ARG A 1 191 ? 11.359 -3.347 -28.066 1.00 87.38 191 ARG A O 1
ATOM 1556 N N . GLU A 1 192 ? 11.354 -4.314 -26.029 1.00 85.00 192 GLU A N 1
ATOM 1557 C CA . GLU A 1 192 ? 12.712 -4.819 -26.124 1.00 85.00 192 GLU A CA 1
ATOM 1558 C C . GLU A 1 192 ? 12.828 -5.893 -27.215 1.00 85.00 192 GLU A C 1
ATOM 1560 O O . GLU A 1 192 ? 11.998 -6.803 -27.332 1.00 85.00 192 GLU A O 1
ATOM 1565 N N . SER A 1 193 ? 13.856 -5.746 -28.050 1.00 83.31 193 SER A N 1
ATOM 1566 C CA . SER A 1 193 ? 14.149 -6.651 -29.171 1.00 83.31 193 SER A CA 1
ATOM 1567 C C . SER A 1 193 ? 15.546 -7.257 -29.081 1.00 83.31 193 SER A C 1
ATOM 1569 O O . SER A 1 193 ? 15.824 -8.236 -29.771 1.00 83.31 193 SER A O 1
ATOM 1571 N N . ASN A 1 194 ? 16.408 -6.726 -28.208 1.00 86.44 194 ASN A N 1
ATOM 1572 C CA . ASN A 1 194 ? 17.727 -7.281 -27.977 1.00 86.44 194 ASN A CA 1
ATOM 1573 C C . ASN A 1 194 ? 17.644 -8.497 -27.041 1.00 86.44 194 ASN A C 1
ATOM 1575 O O . ASN A 1 194 ? 17.262 -8.385 -25.874 1.00 86.44 194 ASN A O 1
ATOM 1579 N N . HIS A 1 195 ? 18.030 -9.665 -27.558 1.00 86.56 195 HIS A N 1
ATOM 1580 C CA . HIS A 1 195 ? 18.044 -10.924 -26.807 1.00 86.56 195 HIS A CA 1
ATOM 1581 C C . HIS A 1 195 ? 18.972 -10.867 -25.586 1.00 86.56 195 HIS A C 1
ATOM 1583 O O . HIS A 1 195 ? 18.584 -11.311 -24.506 1.00 86.56 195 HIS A O 1
ATOM 1589 N N . VAL A 1 196 ? 20.145 -10.237 -25.724 1.00 87.94 196 VAL A N 1
ATOM 1590 C CA . VAL A 1 196 ? 21.133 -10.126 -24.638 1.00 87.94 196 VAL A CA 1
ATOM 1591 C C . VAL A 1 196 ? 20.543 -9.345 -23.466 1.00 87.94 196 VAL A C 1
ATOM 1593 O O . VAL A 1 196 ? 20.519 -9.839 -22.340 1.00 87.94 196 VAL A O 1
ATOM 1596 N N . THR A 1 197 ? 19.962 -8.179 -23.747 1.00 87.00 197 THR A N 1
ATOM 1597 C CA . THR A 1 197 ? 19.348 -7.321 -22.727 1.00 87.00 197 THR A CA 1
ATOM 1598 C C . THR A 1 197 ? 18.152 -8.003 -22.060 1.00 87.00 197 THR A C 1
ATOM 1600 O O . THR A 1 197 ? 18.009 -7.934 -20.842 1.00 87.00 197 THR A O 1
ATOM 1603 N N . LEU A 1 198 ? 17.311 -8.725 -22.812 1.00 86.94 198 LEU A N 1
ATOM 1604 C CA . LEU A 1 198 ? 16.204 -9.498 -22.230 1.00 86.94 198 LEU A CA 1
ATOM 1605 C C . LEU A 1 198 ? 16.688 -10.633 -21.318 1.00 86.94 198 LEU A C 1
ATOM 1607 O O . LEU A 1 198 ? 16.097 -10.848 -20.257 1.00 86.94 198 LEU A O 1
ATOM 1611 N N . SER A 1 199 ? 17.759 -11.334 -21.693 1.00 88.69 199 SER A N 1
ATOM 1612 C CA . SER A 1 199 ? 18.383 -12.358 -20.847 1.00 88.69 199 SER A CA 1
ATOM 1613 C C . SER A 1 199 ? 18.933 -11.752 -19.551 1.00 88.69 199 SER A C 1
ATOM 1615 O O . SER A 1 199 ? 18.696 -12.282 -18.467 1.00 88.69 199 SER A O 1
ATOM 1617 N N . GLU A 1 200 ? 19.613 -10.609 -19.630 1.00 90.81 200 GLU A N 1
ATOM 1618 C CA . GLU A 1 200 ? 20.145 -9.896 -18.460 1.00 90.81 200 GLU A CA 1
ATOM 1619 C C . GLU A 1 200 ? 19.032 -9.357 -17.539 1.00 90.81 200 GLU A C 1
ATOM 1621 O O . GLU A 1 200 ? 19.165 -9.394 -16.309 1.00 90.81 200 GLU A O 1
ATOM 1626 N N . ILE A 1 201 ? 17.900 -8.914 -18.105 1.00 89.00 201 ILE A N 1
ATOM 1627 C CA . ILE A 1 201 ? 16.695 -8.560 -17.336 1.00 89.00 201 ILE A CA 1
ATOM 1628 C C . ILE A 1 201 ? 16.171 -9.793 -16.594 1.00 89.00 201 ILE A C 1
ATOM 1630 O O . ILE A 1 201 ? 15.896 -9.700 -15.398 1.00 89.00 201 ILE A O 1
ATOM 1634 N N . CYS A 1 202 ? 16.064 -10.948 -17.261 1.00 89.81 202 CYS A N 1
ATOM 1635 C CA . CYS A 1 202 ? 15.620 -12.189 -16.619 1.00 89.81 202 CYS A CA 1
ATOM 1636 C C . CYS A 1 202 ? 16.544 -12.575 -15.457 1.00 89.81 202 CYS A C 1
ATOM 1638 O O . CYS A 1 202 ? 16.055 -12.770 -14.349 1.00 89.81 202 CYS A O 1
ATOM 1640 N N . GLN A 1 203 ? 17.865 -12.567 -15.663 1.00 90.94 203 GLN A N 1
ATOM 1641 C CA . GLN A 1 203 ? 18.848 -12.850 -14.607 1.00 90.94 203 GLN A CA 1
ATOM 1642 C C . GLN A 1 203 ? 18.730 -11.876 -13.426 1.00 90.94 203 GLN A C 1
ATOM 1644 O O . GLN A 1 203 ? 18.807 -12.272 -12.263 1.00 90.94 203 GLN A O 1
ATOM 1649 N N . THR A 1 204 ? 18.500 -10.591 -13.710 1.00 90.62 204 THR A N 1
ATOM 1650 C CA . THR A 1 204 ? 18.289 -9.579 -12.669 1.00 90.62 204 THR A CA 1
ATOM 1651 C C . THR A 1 204 ? 17.020 -9.873 -11.865 1.00 90.62 204 THR A C 1
ATOM 1653 O O . THR A 1 204 ? 17.046 -9.819 -10.638 1.00 90.62 204 THR A O 1
ATOM 1656 N N . LEU A 1 205 ? 15.911 -10.213 -12.528 1.00 89.12 205 LEU A N 1
ATOM 1657 C CA . LEU A 1 205 ? 14.653 -10.571 -11.865 1.00 89.12 205 LEU A CA 1
ATOM 1658 C C . LEU A 1 205 ? 14.773 -11.883 -11.068 1.00 89.12 205 LEU A C 1
ATOM 1660 O O . LEU A 1 205 ? 14.233 -11.971 -9.965 1.00 89.12 205 LEU A O 1
ATOM 1664 N N . GLU A 1 206 ? 15.522 -12.868 -11.569 1.00 89.44 206 GLU A N 1
ATOM 1665 C CA . GLU A 1 206 ? 15.837 -14.119 -10.863 1.00 89.44 206 GLU A CA 1
ATOM 1666 C C . GLU A 1 206 ? 16.633 -13.859 -9.580 1.00 89.44 206 GLU A C 1
ATOM 1668 O O . GLU A 1 206 ? 16.316 -14.428 -8.536 1.00 89.44 206 GLU A O 1
ATOM 1673 N N . ALA A 1 207 ? 17.599 -12.935 -9.599 1.00 89.56 207 ALA A N 1
ATOM 1674 C CA . ALA A 1 207 ? 18.353 -12.559 -8.402 1.00 89.56 207 ALA A CA 1
ATOM 1675 C C . ALA A 1 207 ? 17.450 -12.003 -7.279 1.00 89.56 207 ALA A C 1
ATOM 1677 O O . ALA A 1 207 ? 17.666 -12.300 -6.097 1.00 89.56 207 ALA A O 1
ATOM 1678 N N . TYR A 1 208 ? 16.395 -11.255 -7.628 1.00 85.31 208 TYR A N 1
ATOM 1679 C CA . TYR A 1 208 ? 15.394 -10.801 -6.654 1.00 85.31 208 TYR A CA 1
ATOM 1680 C C . TYR A 1 208 ? 14.542 -11.957 -6.110 1.00 85.31 208 TYR A C 1
ATOM 1682 O O . TYR A 1 208 ? 14.157 -11.917 -4.945 1.00 85.31 208 TYR A O 1
ATOM 1690 N N . GLN A 1 209 ? 14.277 -13.006 -6.895 1.00 81.44 209 GLN A N 1
ATOM 1691 C CA . GLN A 1 209 ? 13.563 -14.195 -6.410 1.00 81.44 209 GLN A CA 1
ATOM 1692 C C . GLN A 1 209 ? 14.415 -15.060 -5.482 1.00 81.44 209 GLN A C 1
ATOM 1694 O O . GLN A 1 209 ? 13.934 -15.488 -4.437 1.00 81.44 209 GLN A O 1
ATOM 1699 N N . VAL A 1 210 ? 15.685 -15.293 -5.822 1.00 76.38 210 VAL A N 1
ATOM 1700 C CA . VAL A 1 210 ? 16.613 -16.082 -4.988 1.00 76.38 210 VAL A CA 1
ATOM 1701 C C . VAL A 1 210 ? 16.880 -15.383 -3.654 1.00 76.38 210 VAL A C 1
ATOM 1703 O O . VAL A 1 210 ? 17.022 -16.028 -2.615 1.00 76.38 210 VAL A O 1
ATOM 1706 N N . SER A 1 211 ? 16.860 -14.049 -3.643 1.00 70.56 211 SER A N 1
ATOM 1707 C CA . SER A 1 211 ? 16.918 -13.278 -2.397 1.00 70.56 211 SER A CA 1
ATOM 1708 C C . SER A 1 211 ? 15.745 -13.591 -1.448 1.00 70.56 211 SER A C 1
ATOM 1710 O O . SER A 1 211 ? 15.904 -13.460 -0.239 1.00 70.56 211 SER A O 1
ATOM 1712 N N . SER A 1 212 ? 14.608 -14.093 -1.951 1.00 62.06 212 SER A N 1
ATOM 1713 C CA . SER A 1 212 ? 13.517 -14.624 -1.117 1.00 62.06 212 SER A CA 1
ATOM 1714 C C . SER A 1 212 ? 13.867 -15.961 -0.452 1.00 62.06 212 SER A C 1
ATOM 1716 O O . SER A 1 212 ? 13.391 -16.227 0.649 1.00 62.06 212 SER A O 1
ATOM 1718 N N . THR A 1 213 ? 14.659 -16.824 -1.101 1.00 52.78 213 THR A N 1
ATOM 1719 C CA . THR A 1 213 ? 14.938 -18.195 -0.629 1.00 52.78 213 THR A CA 1
ATOM 1720 C C . THR A 1 213 ? 16.134 -18.271 0.314 1.00 52.78 213 THR A C 1
ATOM 1722 O O . THR A 1 213 ? 16.122 -19.065 1.248 1.00 52.78 213 THR A O 1
ATOM 1725 N N . VAL A 1 214 ? 17.162 -17.438 0.107 1.00 50.38 214 VAL A N 1
ATOM 1726 C CA . VAL A 1 214 ? 18.364 -17.413 0.970 1.00 50.38 214 VAL A CA 1
ATOM 1727 C C . VAL A 1 214 ? 18.025 -16.968 2.396 1.00 50.38 214 VAL A C 1
ATOM 1729 O O . VAL A 1 214 ? 18.637 -17.433 3.354 1.00 50.38 214 VAL A O 1
ATOM 1732 N N . VAL A 1 215 ? 17.014 -16.118 2.555 1.00 45.38 215 VAL A N 1
ATOM 1733 C CA . VAL A 1 215 ? 16.558 -15.649 3.870 1.00 45.38 215 VAL A CA 1
ATOM 1734 C C . VAL A 1 215 ? 15.725 -16.733 4.585 1.00 45.38 215 VAL A C 1
ATOM 1736 O O . VAL A 1 215 ? 15.937 -16.977 5.772 1.00 45.38 215 VAL A O 1
ATOM 1739 N N . ALA A 1 216 ? 14.921 -17.504 3.839 1.00 42.03 216 ALA A N 1
ATOM 1740 C CA . ALA A 1 216 ? 14.114 -18.624 4.346 1.00 42.03 216 ALA A CA 1
ATOM 1741 C C . ALA A 1 216 ? 14.918 -19.872 4.790 1.00 42.03 216 ALA A C 1
ATOM 1743 O O . ALA A 1 216 ? 14.340 -20.845 5.277 1.00 42.03 216 ALA A O 1
ATOM 1744 N N . HIS A 1 217 ? 16.241 -19.896 4.597 1.00 35.25 217 HIS A N 1
ATOM 1745 C CA . HIS A 1 217 ? 17.119 -21.023 4.954 1.00 35.25 217 HIS A CA 1
ATOM 1746 C C . HIS A 1 217 ? 18.151 -20.684 6.036 1.00 35.25 217 HIS A C 1
ATOM 1748 O O . HIS A 1 217 ? 19.142 -21.398 6.198 1.00 35.25 217 HIS A O 1
ATOM 1754 N N . SER A 1 218 ? 17.916 -19.637 6.828 1.00 30.59 218 SER A N 1
ATOM 1755 C CA . SER A 1 218 ? 18.655 -19.469 8.080 1.00 30.59 218 SER A CA 1
ATOM 1756 C C . SER A 1 218 ? 18.310 -20.636 9.034 1.00 30.59 218 SER A C 1
ATOM 1758 O O . SER A 1 218 ? 17.138 -20.840 9.352 1.00 30.59 218 SER A O 1
ATOM 1760 N N . PRO A 1 219 ? 19.284 -21.470 9.460 1.00 34.62 219 PRO A N 1
ATOM 1761 C CA . PRO A 1 219 ? 18.996 -22.634 10.289 1.00 34.62 219 PRO A CA 1
ATOM 1762 C C . PRO A 1 219 ? 18.611 -22.163 11.692 1.00 34.62 219 PRO A C 1
ATOM 1764 O O . PRO A 1 219 ? 19.450 -21.707 12.468 1.00 34.62 219 PRO A O 1
ATOM 1767 N N . SER A 1 220 ? 17.325 -22.266 12.015 1.00 35.53 220 SER A N 1
ATOM 1768 C CA . SER A 1 220 ? 16.824 -22.129 13.376 1.00 35.53 220 SER A CA 1
ATOM 1769 C C . SER A 1 220 ? 17.353 -23.294 14.213 1.00 35.53 220 SER A C 1
ATOM 1771 O O . SER A 1 220 ? 17.058 -24.462 13.966 1.00 35.53 220 SER A O 1
ATOM 1773 N N . THR A 1 221 ? 18.182 -22.980 15.205 1.00 34.19 221 THR A N 1
ATOM 1774 C CA . THR A 1 221 ? 18.587 -23.928 16.245 1.00 34.19 221 THR A CA 1
ATOM 1775 C C . THR A 1 221 ? 17.345 -24.383 17.022 1.00 34.19 221 THR A C 1
ATOM 1777 O O . THR A 1 221 ? 16.611 -23.522 17.517 1.00 34.19 221 THR A O 1
ATOM 1780 N N . PRO A 1 222 ? 17.088 -25.694 17.154 1.00 41.62 222 PRO A N 1
ATOM 1781 C CA . PRO A 1 222 ? 15.896 -26.196 17.815 1.00 41.62 222 PRO A CA 1
ATOM 1782 C C . PRO A 1 222 ? 16.166 -26.324 19.314 1.00 41.62 222 PRO A C 1
ATOM 1784 O O . PRO A 1 222 ? 16.654 -27.357 19.740 1.00 41.62 222 PRO A O 1
ATOM 1787 N N . ASP A 1 223 ? 15.896 -25.275 20.093 1.00 32.97 223 ASP A N 1
ATOM 1788 C CA . ASP A 1 223 ? 15.574 -25.396 21.524 1.00 32.97 223 ASP A CA 1
ATOM 1789 C C . ASP A 1 223 ? 15.134 -24.039 22.100 1.00 32.97 223 ASP A C 1
ATOM 1791 O O . ASP A 1 223 ? 15.951 -23.134 22.253 1.00 32.97 223 ASP A O 1
ATOM 1795 N N . ALA A 1 224 ? 13.830 -23.923 22.399 1.00 35.12 224 ALA A N 1
ATOM 1796 C CA . ALA A 1 224 ? 13.191 -23.129 23.469 1.00 35.12 224 ALA A CA 1
ATOM 1797 C C . ALA A 1 224 ? 11.804 -22.582 23.056 1.00 35.12 224 ALA A C 1
ATOM 1799 O O . ALA A 1 224 ? 11.674 -21.536 22.433 1.00 35.12 224 ALA A O 1
ATOM 1800 N N . LEU A 1 225 ? 10.766 -23.322 23.462 1.00 37.94 225 LEU A N 1
ATOM 1801 C CA . LEU A 1 225 ? 9.487 -22.859 24.027 1.00 37.94 225 LEU A CA 1
ATOM 1802 C C . LEU A 1 225 ? 8.841 -21.566 23.470 1.00 37.94 225 LEU A C 1
ATOM 1804 O O . LEU A 1 225 ? 9.211 -20.455 23.832 1.00 37.94 225 LEU A O 1
ATOM 1808 N N . ALA A 1 226 ? 7.742 -21.772 22.731 1.00 43.72 226 ALA A N 1
ATOM 1809 C CA . AL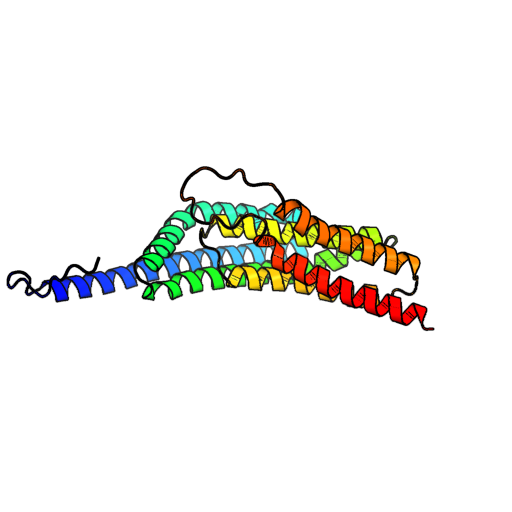A A 1 226 ? 6.562 -20.905 22.614 1.00 43.72 226 ALA A CA 1
ATOM 1810 C C . ALA A 1 226 ? 6.819 -19.389 22.508 1.00 43.72 226 ALA A C 1
ATOM 1812 O O . ALA A 1 226 ? 6.536 -18.624 23.431 1.00 43.72 226 ALA A O 1
ATOM 1813 N N . VAL A 1 227 ? 7.239 -18.948 21.323 1.00 35.00 227 VAL A N 1
ATOM 1814 C CA . VAL A 1 227 ? 7.076 -17.557 20.896 1.00 35.00 227 VAL A CA 1
ATOM 1815 C C . VAL A 1 227 ? 6.007 -17.550 19.814 1.00 35.00 227 VAL A C 1
ATOM 1817 O O . VAL A 1 227 ? 6.184 -18.137 18.752 1.00 35.00 227 VAL A O 1
ATOM 1820 N N . THR A 1 228 ? 4.871 -16.934 20.137 1.00 33.50 228 THR A N 1
ATOM 1821 C CA . THR A 1 228 ? 3.829 -16.489 19.209 1.00 33.50 228 THR A CA 1
ATOM 1822 C C . THR A 1 228 ? 4.467 -16.074 17.888 1.00 33.50 228 THR A C 1
ATOM 1824 O O . THR A 1 228 ? 5.342 -15.212 17.914 1.00 33.50 228 THR A O 1
ATOM 1827 N N . GLU A 1 229 ? 4.057 -16.693 16.779 1.00 38.78 229 GLU A N 1
ATOM 1828 C CA . GLU A 1 229 ? 4.527 -16.409 15.418 1.00 38.78 229 GLU A CA 1
ATOM 1829 C C . GLU A 1 229 ? 4.415 -14.904 15.118 1.00 38.78 229 GLU A C 1
ATOM 1831 O O . GLU A 1 229 ? 3.398 -14.386 14.660 1.00 38.78 229 GLU A O 1
ATOM 1836 N N . LEU A 1 230 ? 5.473 -14.169 15.453 1.00 37.91 230 LEU A N 1
ATOM 1837 C CA . LEU A 1 230 ? 5.744 -12.836 14.956 1.00 37.91 230 LEU A CA 1
ATOM 1838 C C . LEU A 1 230 ? 6.128 -13.057 13.503 1.00 37.91 230 LEU A C 1
ATOM 1840 O O . LEU A 1 230 ? 7.247 -13.487 13.235 1.00 37.91 230 LEU A O 1
ATOM 1844 N N . THR A 1 231 ? 5.174 -12.808 12.603 1.00 44.53 231 THR A N 1
ATOM 1845 C CA . THR A 1 231 ? 5.380 -12.773 11.152 1.00 44.53 231 THR A CA 1
ATOM 1846 C C . THR A 1 231 ? 6.732 -12.138 10.872 1.00 44.53 231 THR A C 1
ATOM 1848 O O . THR A 1 231 ? 6.947 -10.954 11.174 1.00 44.53 231 THR A O 1
ATOM 1851 N N . THR A 1 232 ? 7.669 -12.948 10.390 1.00 51.31 232 THR A N 1
ATOM 1852 C CA . THR A 1 232 ? 9.007 -12.493 10.050 1.00 51.31 232 THR A CA 1
ATOM 1853 C C . THR A 1 232 ? 8.873 -11.402 8.990 1.00 51.31 232 THR A C 1
ATOM 1855 O O . THR A 1 232 ? 7.902 -11.335 8.233 1.00 51.31 232 THR A O 1
ATOM 1858 N N . SER A 1 233 ? 9.864 -10.515 8.905 1.00 54.03 233 SER A N 1
ATOM 1859 C CA . SER A 1 233 ? 9.962 -9.508 7.836 1.00 54.03 233 SER A CA 1
ATOM 1860 C C . SER A 1 233 ? 9.830 -10.105 6.416 1.00 54.03 233 SER A C 1
ATOM 1862 O O . SER A 1 233 ? 9.685 -9.356 5.451 1.00 54.03 233 SER A O 1
ATOM 1864 N N . GLU A 1 234 ? 9.895 -11.427 6.289 1.00 56.47 234 GLU A N 1
ATOM 1865 C CA . GLU A 1 234 ? 9.808 -12.238 5.079 1.00 56.47 234 GLU A CA 1
ATOM 1866 C C . GLU A 1 234 ? 8.396 -12.254 4.474 1.00 56.47 234 GLU A C 1
ATOM 1868 O O . GLU A 1 234 ? 8.262 -12.023 3.271 1.00 56.47 234 GLU A O 1
ATOM 1873 N N . ASP A 1 235 ? 7.339 -12.394 5.288 1.00 65.38 235 ASP A N 1
ATOM 1874 C CA . ASP A 1 235 ? 5.949 -12.408 4.795 1.00 65.38 235 ASP A CA 1
ATOM 1875 C C . ASP A 1 235 ? 5.549 -11.070 4.157 1.00 65.38 235 ASP A C 1
ATOM 1877 O O . ASP A 1 235 ? 4.735 -11.008 3.233 1.00 65.38 235 ASP A O 1
ATOM 1881 N N . SER A 1 236 ? 6.175 -9.979 4.610 1.00 75.19 236 SER A N 1
ATOM 1882 C CA . SER A 1 236 ? 5.885 -8.623 4.132 1.00 75.19 236 SER A CA 1
ATOM 1883 C C . SER A 1 236 ? 6.253 -8.381 2.665 1.00 75.19 236 SER A C 1
ATOM 1885 O O . SER A 1 236 ? 5.782 -7.409 2.072 1.00 75.19 236 SER A O 1
ATOM 1887 N N . LEU A 1 237 ? 7.099 -9.236 2.079 1.00 85.81 237 LEU A N 1
ATOM 1888 C CA . LEU A 1 237 ? 7.589 -9.108 0.706 1.00 85.81 237 LEU A CA 1
ATOM 1889 C C . LEU A 1 237 ? 6.994 -10.142 -0.255 1.00 85.81 237 LEU A C 1
ATOM 1891 O O . LEU A 1 237 ? 7.262 -10.074 -1.455 1.00 85.81 237 LEU A O 1
ATOM 1895 N N . LEU A 1 238 ? 6.140 -11.053 0.221 1.00 86.81 238 LEU A N 1
ATOM 1896 C CA . LEU A 1 238 ? 5.475 -12.043 -0.632 1.00 86.81 238 LEU A CA 1
ATOM 1897 C C . LEU A 1 238 ? 4.752 -11.418 -1.846 1.00 86.81 238 LEU A C 1
ATOM 1899 O O . LEU A 1 238 ? 4.954 -11.916 -2.960 1.00 86.81 238 LEU A O 1
ATOM 1903 N N . PRO A 1 239 ? 3.998 -10.300 -1.714 1.00 88.06 239 PRO A N 1
ATOM 1904 C CA . PRO A 1 239 ? 3.372 -9.640 -2.866 1.00 88.06 239 PRO A CA 1
ATOM 1905 C C . PRO A 1 239 ? 4.379 -9.160 -3.916 1.00 88.06 239 PRO A C 1
ATOM 1907 O O . PRO A 1 239 ? 4.127 -9.241 -5.124 1.00 88.06 239 PRO A O 1
ATOM 1910 N N . PHE A 1 240 ? 5.541 -8.685 -3.461 1.00 91.00 240 PHE A N 1
ATOM 1911 C CA . PHE A 1 240 ? 6.615 -8.227 -4.331 1.00 91.00 240 PHE A CA 1
ATOM 1912 C C . PHE A 1 240 ? 7.211 -9.399 -5.111 1.00 91.00 240 PHE A C 1
ATOM 1914 O O . PHE A 1 240 ? 7.224 -9.363 -6.342 1.00 91.00 240 PHE A O 1
ATOM 1921 N N . TYR A 1 241 ? 7.608 -10.478 -4.433 1.00 90.56 241 TYR A N 1
ATOM 1922 C CA . TYR A 1 241 ? 8.187 -11.651 -5.096 1.00 90.56 241 TYR A CA 1
ATOM 1923 C C . TYR A 1 241 ? 7.215 -12.314 -6.077 1.00 90.56 241 TYR A C 1
ATOM 1925 O O . TYR A 1 241 ? 7.606 -12.672 -7.189 1.00 90.56 241 TYR A O 1
ATOM 1933 N N . HIS A 1 242 ? 5.930 -12.400 -5.723 1.00 90.81 242 HIS A N 1
ATOM 1934 C CA . HIS A 1 242 ? 4.895 -12.904 -6.625 1.00 90.81 242 HIS A CA 1
ATOM 1935 C C . HIS A 1 242 ? 4.770 -12.048 -7.896 1.00 90.81 242 HIS A C 1
ATOM 1937 O O . HIS A 1 242 ? 4.597 -12.566 -9.002 1.00 90.81 242 HIS A O 1
ATOM 1943 N N . THR A 1 243 ? 4.880 -10.728 -7.758 1.00 89.62 243 THR A N 1
ATOM 1944 C CA . THR A 1 243 ? 4.853 -9.803 -8.895 1.00 89.62 243 THR A CA 1
ATOM 1945 C C . THR A 1 243 ? 6.088 -9.974 -9.772 1.00 89.62 243 THR A C 1
ATOM 1947 O O . THR A 1 243 ? 5.951 -10.096 -10.988 1.00 89.62 243 THR A O 1
ATOM 1950 N N . ILE A 1 244 ? 7.281 -10.069 -9.177 1.00 90.31 244 ILE A N 1
ATOM 1951 C CA . ILE A 1 244 ? 8.523 -10.340 -9.911 1.00 90.31 244 ILE A CA 1
ATOM 1952 C C . ILE A 1 244 ? 8.430 -11.665 -10.678 1.00 90.31 244 ILE A C 1
ATOM 1954 O O . ILE A 1 244 ? 8.837 -11.723 -11.833 1.00 90.31 244 ILE A O 1
ATOM 1958 N N . ALA A 1 245 ? 7.819 -12.707 -10.105 1.00 89.44 245 ALA A N 1
ATOM 1959 C CA . ALA A 1 245 ? 7.577 -13.972 -10.803 1.00 89.44 245 ALA A CA 1
ATOM 1960 C C . ALA A 1 245 ? 6.655 -13.855 -12.019 1.00 89.44 245 ALA A C 1
ATOM 1962 O O . ALA A 1 245 ? 6.924 -14.473 -13.050 1.00 89.44 245 ALA A O 1
ATOM 1963 N N . LYS A 1 246 ? 5.607 -13.029 -11.943 1.00 90.44 246 LYS A N 1
ATOM 1964 C CA . LYS A 1 246 ? 4.763 -12.728 -13.110 1.00 90.44 246 LYS A CA 1
ATOM 1965 C C . LYS A 1 246 ? 5.554 -12.014 -14.206 1.00 90.44 246 LYS A C 1
ATOM 1967 O O . LYS A 1 246 ? 5.489 -12.427 -15.359 1.00 90.44 246 LYS A O 1
ATOM 1972 N N . VAL A 1 247 ? 6.325 -10.986 -13.840 1.00 88.94 247 VAL A N 1
ATOM 1973 C CA . VAL A 1 247 ? 7.161 -10.227 -14.789 1.00 88.94 247 VAL A CA 1
ATOM 1974 C C . VAL A 1 247 ? 8.204 -11.134 -15.446 1.00 88.94 247 VAL A C 1
ATOM 1976 O O . VAL A 1 247 ? 8.366 -11.093 -16.662 1.00 88.94 247 VAL A O 1
ATOM 1979 N N . LEU A 1 248 ? 8.871 -11.983 -14.658 1.00 89.00 248 LEU A N 1
ATOM 1980 C CA . LEU A 1 248 ? 9.853 -12.949 -15.146 1.00 89.00 248 LEU A CA 1
ATOM 1981 C C . LEU A 1 248 ? 9.237 -13.883 -16.193 1.00 89.00 248 LEU A C 1
ATOM 1983 O O . LEU A 1 248 ? 9.801 -14.057 -17.269 1.00 89.00 248 LEU A O 1
ATOM 1987 N N . LYS A 1 249 ? 8.065 -14.455 -15.898 1.00 89.50 249 LYS A N 1
ATOM 1988 C CA . LYS A 1 249 ? 7.377 -15.371 -16.813 1.00 89.50 249 LYS A CA 1
ATOM 1989 C C . LYS A 1 249 ? 7.044 -14.700 -18.148 1.00 89.50 249 LYS A C 1
ATOM 1991 O O . LYS A 1 249 ? 7.216 -15.318 -19.199 1.00 89.50 249 LYS A O 1
ATOM 1996 N N . ASP A 1 250 ? 6.604 -13.443 -18.114 1.00 87.38 250 ASP A N 1
ATOM 1997 C CA . ASP A 1 250 ? 6.309 -12.664 -19.320 1.00 87.38 250 ASP A CA 1
ATOM 1998 C C . ASP A 1 250 ? 7.591 -12.355 -20.121 1.00 87.38 250 ASP A C 1
ATOM 2000 O O . ASP A 1 250 ? 7.597 -12.480 -21.349 1.00 87.38 250 ASP A O 1
ATOM 2004 N N . ALA A 1 251 ? 8.693 -12.018 -19.441 1.00 85.12 251 ALA A N 1
ATOM 2005 C CA . ALA A 1 251 ? 9.997 -11.787 -20.068 1.00 85.12 251 ALA A CA 1
ATOM 2006 C C . ALA A 1 251 ? 10.570 -13.061 -20.715 1.00 85.12 251 ALA A C 1
ATOM 2008 O O . ALA A 1 251 ? 10.976 -13.031 -21.877 1.00 85.12 251 ALA A O 1
ATOM 2009 N N . GLN A 1 252 ? 10.522 -14.199 -20.017 1.00 88.00 252 GLN A N 1
ATOM 2010 C CA . GLN A 1 252 ? 10.959 -15.498 -20.537 1.00 88.00 252 GLN A CA 1
ATOM 2011 C C . GLN A 1 252 ? 10.110 -15.944 -21.737 1.00 88.00 252 GLN A C 1
ATOM 2013 O O . GLN A 1 252 ? 10.649 -16.395 -22.747 1.00 88.00 252 GLN A O 1
ATOM 2018 N N . ALA A 1 253 ? 8.785 -15.767 -21.683 1.00 87.88 253 ALA A N 1
ATOM 2019 C CA . ALA A 1 253 ? 7.909 -16.066 -22.816 1.00 87.88 253 ALA A CA 1
ATOM 2020 C C . ALA A 1 253 ? 8.248 -15.206 -24.046 1.00 87.88 253 ALA A C 1
ATOM 2022 O O . ALA A 1 253 ? 8.204 -15.690 -25.180 1.00 87.88 253 ALA A O 1
ATOM 2023 N N . ARG A 1 254 ? 8.611 -13.934 -23.838 1.00 84.94 254 ARG A N 1
ATOM 2024 C C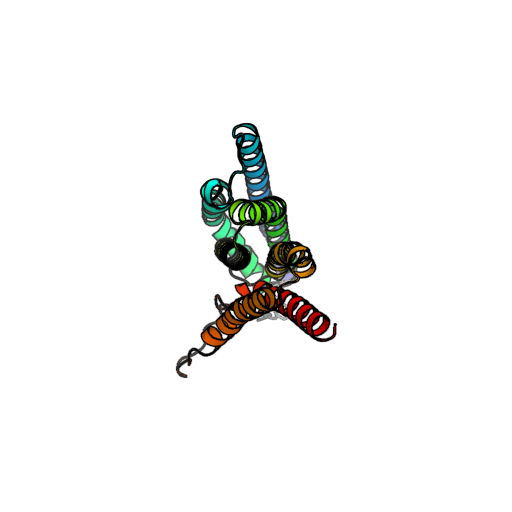A . ARG A 1 254 ? 9.067 -13.048 -24.914 1.00 84.94 254 ARG A CA 1
ATOM 2025 C C . ARG A 1 254 ? 10.408 -13.496 -25.495 1.00 84.94 254 ARG A C 1
ATOM 2027 O O . ARG A 1 254 ? 10.521 -13.519 -26.718 1.00 84.94 254 ARG A O 1
ATOM 2034 N N . LEU A 1 255 ? 11.366 -13.883 -24.651 1.00 84.75 255 LEU A N 1
ATOM 2035 C CA . LEU A 1 255 ? 12.676 -14.393 -25.068 1.00 84.75 255 LEU A CA 1
ATOM 2036 C C . LEU A 1 255 ? 12.528 -15.617 -25.987 1.00 84.75 255 LEU A C 1
ATOM 2038 O O . LEU A 1 255 ? 13.033 -15.611 -27.105 1.00 84.75 255 LEU A O 1
ATOM 2042 N N . VAL A 1 256 ? 11.721 -16.603 -25.578 1.00 86.38 256 VAL A N 1
ATOM 2043 C CA . VAL A 1 256 ? 11.454 -17.821 -26.369 1.00 86.38 256 VAL A CA 1
ATOM 2044 C C . VAL A 1 256 ? 10.792 -17.507 -27.715 1.00 86.38 256 VAL A C 1
ATOM 2046 O O . VAL A 1 256 ? 11.067 -18.164 -28.716 1.00 86.38 256 VAL A O 1
ATOM 2049 N N . ASN A 1 257 ? 9.908 -16.507 -27.768 1.00 84.06 257 ASN A N 1
ATOM 2050 C CA . ASN A 1 257 ? 9.271 -16.106 -29.024 1.00 84.06 257 ASN A CA 1
ATOM 2051 C C . ASN A 1 257 ? 10.239 -15.403 -29.984 1.00 84.06 257 ASN A C 1
ATOM 2053 O O . ASN A 1 257 ? 10.038 -15.487 -31.191 1.00 84.06 257 ASN A O 1
ATOM 2057 N N . LEU A 1 258 ? 11.263 -14.715 -29.472 1.00 80.00 258 LEU A N 1
ATOM 2058 C CA . LEU A 1 258 ? 12.302 -14.097 -30.297 1.00 80.00 258 LEU A CA 1
ATOM 2059 C C . LEU A 1 258 ? 13.303 -15.129 -30.829 1.00 80.00 258 LEU A C 1
ATOM 2061 O O . LEU A 1 258 ? 13.769 -14.972 -31.943 1.00 80.00 258 LEU A O 1
ATOM 2065 N N . GLU A 1 259 ? 13.585 -16.205 -30.090 1.00 75.12 259 GLU A N 1
ATOM 2066 C CA . GLU A 1 259 ? 14.467 -17.293 -30.555 1.00 75.12 259 GLU A CA 1
ATOM 2067 C C . GLU A 1 259 ? 13.858 -18.151 -31.679 1.00 75.12 259 GLU A C 1
ATOM 2069 O O . GLU A 1 259 ? 14.569 -18.887 -32.360 1.00 75.12 259 GLU A O 1
ATOM 2074 N N . ARG A 1 260 ? 12.532 -18.096 -31.864 1.00 69.75 260 ARG A N 1
ATOM 2075 C CA . ARG A 1 260 ? 11.800 -18.866 -32.886 1.00 69.75 260 ARG A CA 1
ATOM 2076 C C . ARG A 1 260 ? 11.679 -18.159 -34.241 1.00 69.75 260 ARG A C 1
ATOM 2078 O O . ARG A 1 260 ? 11.181 -18.783 -35.179 1.00 69.75 260 ARG A O 1
ATOM 2085 N N . HIS A 1 261 ? 12.066 -16.889 -34.332 1.00 56.09 261 HIS A N 1
ATOM 2086 C CA . HIS A 1 261 ? 11.955 -16.047 -35.526 1.00 56.09 261 HIS A CA 1
ATOM 2087 C C . HIS A 1 261 ? 13.331 -15.591 -35.999 1.00 56.09 261 HIS A C 1
ATOM 2089 O O . HIS A 1 261 ? 13.499 -15.515 -37.235 1.00 56.09 261 HIS A O 1
#